Protein AF-A2SNB7-F1 (afdb_monomer_lite)

Structure (mmCIF, N/CA/C/O backbone):
data_AF-A2SNB7-F1
#
_entry.id   AF-A2SNB7-F1
#
loop_
_atom_site.group_PDB
_atom_site.id
_atom_site.type_symbol
_atom_site.label_atom_id
_atom_site.label_alt_id
_atom_site.label_comp_id
_atom_site.label_asym_id
_atom_site.label_entity_id
_atom_site.label_seq_id
_atom_site.pdbx_PDB_ins_code
_atom_site.Cartn_x
_atom_site.Cartn_y
_atom_site.Cartn_z
_atom_site.occupancy
_atom_site.B_iso_or_equiv
_atom_site.auth_seq_id
_atom_site.auth_comp_id
_atom_site.auth_asym_id
_atom_site.auth_atom_id
_atom_site.pdbx_PDB_model_num
ATOM 1 N N . MET A 1 1 ? -20.074 -19.682 -1.872 1.00 33.47 1 MET A N 1
ATOM 2 C CA . MET A 1 1 ? -19.076 -20.058 -2.898 1.00 33.47 1 MET A CA 1
ATOM 3 C C . MET A 1 1 ? -18.150 -18.871 -3.119 1.00 33.47 1 MET A C 1
ATOM 5 O O . MET A 1 1 ? -18.547 -17.913 -3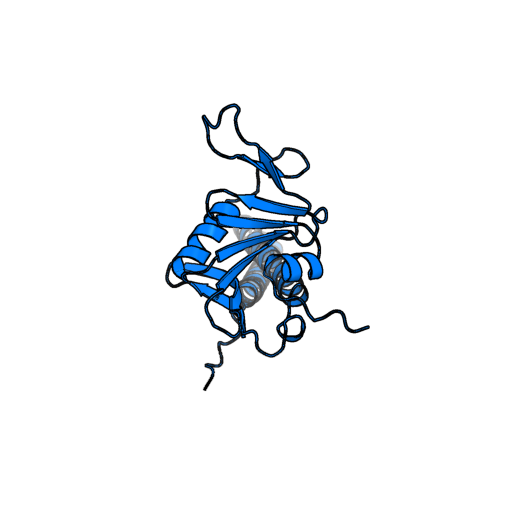.765 1.00 33.47 1 MET A O 1
ATOM 9 N N . GLY A 1 2 ? -16.976 -18.865 -2.482 1.00 37.12 2 GLY A N 1
ATOM 10 C CA . GLY A 1 2 ? -15.999 -17.789 -2.662 1.00 37.12 2 GLY A CA 1
ATOM 11 C C . GLY A 1 2 ? -15.318 -17.947 -4.015 1.00 37.12 2 GLY A C 1
ATOM 12 O O . GLY A 1 2 ? -14.771 -19.011 -4.295 1.00 37.12 2 GLY A O 1
ATOM 13 N N . ALA A 1 3 ? -15.380 -16.926 -4.867 1.00 39.06 3 ALA A N 1
ATOM 14 C CA . ALA A 1 3 ? -14.605 -16.913 -6.096 1.00 39.06 3 ALA A CA 1
ATOM 15 C C . ALA A 1 3 ? -13.125 -17.125 -5.741 1.00 39.06 3 ALA A C 1
ATOM 17 O O . ALA A 1 3 ? -12.573 -16.396 -4.913 1.00 39.06 3 ALA A O 1
ATOM 18 N N . ASN A 1 4 ? -12.490 -18.122 -6.365 1.00 38.88 4 ASN A N 1
ATOM 19 C CA . ASN A 1 4 ? -11.038 -18.266 -6.384 1.00 38.88 4 ASN A CA 1
ATOM 20 C C . ASN A 1 4 ? -10.468 -17.042 -7.108 1.00 38.88 4 ASN A C 1
ATOM 22 O O . ASN A 1 4 ? -10.205 -17.070 -8.310 1.00 38.88 4 ASN A O 1
ATOM 26 N N . HIS A 1 5 ? -10.330 -15.927 -6.392 1.00 44.19 5 HIS A N 1
ATOM 27 C CA . HIS A 1 5 ? -9.593 -14.776 -6.871 1.00 44.19 5 HIS A CA 1
ATOM 28 C C . HIS A 1 5 ? -8.144 -15.226 -6.992 1.00 44.19 5 HIS A C 1
ATOM 30 O O . HIS A 1 5 ? -7.412 -15.254 -6.004 1.00 44.19 5 HIS A O 1
ATOM 36 N N . ALA A 1 6 ? -7.759 -15.647 -8.201 1.00 53.59 6 ALA A N 1
ATOM 37 C CA . ALA A 1 6 ? -6.383 -15.958 -8.536 1.00 53.59 6 ALA A CA 1
ATOM 38 C C . ALA A 1 6 ? -5.508 -14.830 -7.984 1.00 53.59 6 ALA A C 1
ATOM 40 O O . ALA A 1 6 ? -5.701 -13.662 -8.332 1.00 53.59 6 ALA A O 1
ATOM 41 N N . GLU A 1 7 ? -4.618 -15.186 -7.057 1.00 64.44 7 GLU A N 1
ATOM 42 C CA . GLU A 1 7 ? -3.782 -14.249 -6.316 1.00 64.44 7 GLU A CA 1
ATOM 43 C C . GLU A 1 7 ? -3.108 -13.303 -7.318 1.00 64.44 7 GLU A C 1
ATOM 45 O O . GLU A 1 7 ? -2.269 -13.720 -8.123 1.00 64.44 7 GLU A O 1
ATOM 50 N N . PHE A 1 8 ? -3.530 -12.038 -7.338 1.00 67.00 8 PHE A N 1
ATOM 51 C CA . PHE A 1 8 ? -3.066 -11.088 -8.337 1.00 67.00 8 PHE A CA 1
ATOM 52 C C . PHE A 1 8 ? -1.570 -10.820 -8.123 1.00 67.00 8 PHE A C 1
ATOM 54 O O . PHE A 1 8 ? -1.167 -10.192 -7.144 1.00 67.00 8 PHE A O 1
ATOM 61 N N . LYS A 1 9 ? -0.732 -11.312 -9.044 1.00 79.69 9 LYS A N 1
ATOM 62 C CA . LYS A 1 9 ? 0.741 -11.238 -8.986 1.00 79.69 9 LYS A CA 1
ATOM 63 C C . LYS A 1 9 ? 1.289 -10.333 -10.096 1.00 79.69 9 LYS A C 1
ATOM 65 O O . LYS A 1 9 ? 1.957 -10.825 -11.004 1.00 79.69 9 LYS A O 1
ATOM 70 N N . PRO A 1 10 ? 1.071 -9.004 -10.050 1.00 74.44 10 PRO A N 1
ATOM 71 C CA . PRO A 1 10 ? 1.552 -8.095 -11.096 1.00 74.44 10 PRO A CA 1
ATOM 72 C C . PRO A 1 10 ? 3.083 -8.124 -11.245 1.00 74.44 10 PRO A C 1
ATOM 74 O O . PRO A 1 10 ? 3.612 -7.908 -12.332 1.00 74.44 10 PRO A O 1
ATOM 77 N N . TRP A 1 11 ? 3.802 -8.465 -10.171 1.00 86.31 11 TRP A N 1
ATOM 78 C CA . TRP A 1 11 ? 5.252 -8.653 -10.177 1.00 86.31 11 TRP A CA 1
ATOM 79 C C . TRP A 1 11 ? 5.713 -9.862 -11.006 1.00 86.31 11 TRP A C 1
ATOM 81 O O . TRP A 1 11 ? 6.849 -9.861 -11.471 1.00 86.31 11 TRP A O 1
ATOM 91 N N . ALA A 1 12 ? 4.872 -10.882 -11.212 1.00 89.50 12 ALA A N 1
ATOM 92 C CA . ALA A 1 12 ? 5.252 -12.071 -11.977 1.00 89.50 12 ALA A CA 1
ATOM 93 C C . ALA A 1 12 ? 5.478 -11.729 -13.456 1.00 89.50 12 ALA A C 1
ATOM 95 O O . ALA A 1 12 ? 6.458 -12.177 -14.045 1.00 89.50 12 ALA A O 1
ATOM 96 N N . ASN A 1 13 ? 4.630 -10.864 -14.021 1.00 89.62 13 ASN A N 1
ATOM 97 C CA . ASN A 1 13 ? 4.789 -10.376 -15.390 1.00 89.62 13 ASN A CA 1
ATOM 98 C C . ASN A 1 13 ? 6.041 -9.503 -15.535 1.00 89.62 13 ASN A C 1
ATOM 100 O O . ASN A 1 13 ? 6.796 -9.682 -16.486 1.00 89.62 13 ASN A O 1
ATOM 104 N N . ASP A 1 14 ? 6.306 -8.603 -14.582 1.00 92.00 14 ASP A N 1
ATOM 105 C CA . ASP A 1 14 ? 7.537 -7.798 -14.590 1.00 92.00 14 ASP A CA 1
ATOM 106 C C . ASP A 1 14 ? 8.793 -8.679 -14.564 1.00 92.00 14 ASP A C 1
ATOM 108 O O . ASP A 1 14 ? 9.739 -8.415 -15.304 1.00 92.00 14 ASP A O 1
ATOM 112 N N . LEU A 1 15 ? 8.787 -9.741 -13.749 1.00 94.38 15 LEU A N 1
ATOM 113 C CA . LEU A 1 15 ? 9.891 -10.696 -13.681 1.00 94.38 15 LEU A CA 1
ATOM 114 C C . LEU A 1 15 ? 10.033 -11.507 -14.976 1.00 94.38 15 LEU A C 1
ATOM 116 O O . LEU A 1 15 ? 11.129 -11.573 -15.525 1.00 94.38 15 LEU A O 1
ATOM 120 N N . LYS A 1 16 ? 8.937 -12.081 -15.490 1.00 94.94 16 LYS A N 1
ATOM 121 C CA . LYS A 1 16 ? 8.937 -12.896 -16.716 1.00 94.94 16 LYS A CA 1
ATOM 122 C C . LYS A 1 16 ? 9.425 -12.091 -17.918 1.00 94.94 16 LYS A C 1
ATOM 124 O O . LYS A 1 16 ? 10.375 -12.491 -18.584 1.00 94.94 16 LYS A O 1
ATOM 129 N N . TYR A 1 17 ? 8.796 -10.948 -18.187 1.00 95.25 17 TYR A N 1
ATOM 130 C CA . TYR A 1 17 ? 9.162 -10.121 -19.335 1.00 95.25 17 TYR A CA 1
ATOM 131 C C . TYR A 1 17 ? 10.517 -9.446 -19.137 1.00 95.25 17 TYR A C 1
ATOM 133 O O . TYR A 1 17 ? 11.280 -9.355 -20.090 1.00 95.25 17 TYR A O 1
ATOM 141 N N . GLY A 1 18 ? 10.848 -9.019 -17.914 1.00 95.75 18 GLY A N 1
ATOM 142 C CA . GLY A 1 18 ? 12.174 -8.487 -17.606 1.00 95.75 18 GLY A CA 1
ATOM 143 C C . GLY A 1 18 ? 13.286 -9.496 -17.898 1.00 95.75 18 GLY A C 1
ATOM 144 O O . GLY A 1 18 ? 14.290 -9.124 -18.494 1.00 95.75 18 GLY A O 1
ATOM 145 N N . PHE A 1 19 ? 13.082 -10.772 -17.551 1.00 97.62 19 PHE A N 1
ATOM 146 C CA . PHE A 1 19 ? 14.037 -11.846 -17.832 1.00 97.62 19 PHE A CA 1
ATOM 147 C C . PHE A 1 19 ? 14.188 -12.113 -19.333 1.00 97.62 19 PHE A C 1
ATOM 149 O O . PHE A 1 19 ? 15.308 -12.147 -19.828 1.00 97.62 19 PHE A O 1
ATOM 156 N N . ILE A 1 20 ? 13.074 -12.231 -20.066 1.00 97.56 20 ILE A N 1
ATOM 157 C CA . ILE A 1 20 ? 13.097 -12.441 -21.525 1.00 97.56 20 ILE A CA 1
ATOM 158 C C . ILE A 1 20 ? 13.835 -11.293 -22.226 1.00 97.56 20 ILE A C 1
ATOM 160 O O . ILE A 1 20 ? 14.736 -11.538 -23.022 1.00 97.56 20 ILE A O 1
ATOM 164 N N . ILE A 1 21 ? 13.493 -10.043 -21.900 1.00 97.69 21 ILE A N 1
ATOM 165 C CA . ILE A 1 21 ? 14.133 -8.856 -22.482 1.00 97.69 21 ILE A CA 1
ATOM 166 C C . ILE A 1 21 ? 15.630 -8.833 -22.157 1.00 97.69 21 ILE A C 1
ATOM 168 O O . ILE A 1 21 ? 16.437 -8.519 -23.027 1.00 97.69 21 ILE A O 1
ATOM 172 N N . LEU A 1 22 ? 16.009 -9.187 -20.924 1.00 97.38 22 LEU A N 1
ATOM 173 C CA . LEU A 1 22 ? 17.412 -9.247 -20.528 1.00 97.38 22 LEU A CA 1
ATOM 174 C C . LEU A 1 22 ? 18.181 -10.290 -21.351 1.00 97.38 22 LEU A C 1
ATOM 176 O O . LEU A 1 22 ? 19.258 -9.976 -21.846 1.00 97.38 22 LEU A O 1
ATOM 180 N N . LEU A 1 23 ? 17.626 -11.493 -21.538 1.00 97.94 23 LEU A N 1
ATOM 181 C CA . LEU A 1 23 ? 18.251 -12.533 -22.363 1.00 97.94 23 LEU A CA 1
ATOM 182 C C . LEU A 1 23 ? 18.437 -12.077 -23.814 1.00 97.94 23 LEU A C 1
ATOM 184 O O . LEU A 1 23 ? 19.515 -12.261 -24.373 1.00 97.94 23 LEU A O 1
ATOM 188 N N . VAL A 1 24 ? 17.417 -11.443 -24.401 1.00 97.50 24 VAL A N 1
ATOM 189 C CA . VAL A 1 24 ? 17.495 -10.889 -25.763 1.00 97.50 24 VAL A CA 1
ATOM 190 C C . VAL A 1 24 ? 18.574 -9.809 -25.853 1.00 97.50 24 VAL A C 1
ATOM 192 O O . VAL A 1 24 ? 19.384 -9.832 -26.775 1.00 97.50 24 VAL A O 1
ATOM 195 N N . GLY A 1 25 ? 18.626 -8.893 -24.882 1.00 97.00 25 GLY A N 1
ATOM 196 C CA . GLY A 1 25 ? 19.644 -7.844 -24.828 1.00 97.00 25 GLY A CA 1
ATOM 197 C C . GLY A 1 25 ? 21.065 -8.403 -24.714 1.00 97.00 25 GLY A C 1
ATOM 198 O O . GLY A 1 25 ? 21.944 -7.995 -25.469 1.00 97.00 25 GLY A O 1
ATOM 199 N N . VAL A 1 26 ? 21.284 -9.390 -23.838 1.00 97.44 26 VAL A N 1
ATOM 200 C CA . VAL A 1 26 ? 22.591 -10.048 -23.661 1.00 97.44 26 VAL A CA 1
ATOM 201 C C . VAL A 1 26 ? 23.007 -10.816 -24.918 1.00 97.44 26 VAL A C 1
ATOM 203 O O . VAL A 1 26 ? 24.159 -10.713 -25.339 1.00 97.44 26 VAL A O 1
ATOM 206 N N . ALA A 1 27 ? 22.083 -11.539 -25.558 1.00 96.94 27 ALA A N 1
ATOM 207 C CA . ALA A 1 27 ? 22.360 -12.233 -26.815 1.00 96.94 27 ALA A CA 1
ATOM 208 C C . ALA A 1 27 ? 22.731 -11.249 -27.938 1.00 96.94 27 ALA A C 1
ATOM 210 O O . ALA A 1 27 ? 23.702 -11.471 -28.661 1.00 96.94 27 ALA A O 1
ATOM 211 N N . ALA A 1 28 ? 22.012 -10.128 -28.049 1.00 95.81 28 ALA A N 1
ATOM 212 C CA . ALA A 1 28 ? 22.314 -9.080 -29.021 1.00 95.81 28 ALA A CA 1
ATOM 213 C C . ALA A 1 28 ? 23.665 -8.396 -28.744 1.00 95.81 28 ALA A C 1
ATOM 215 O O . ALA A 1 28 ? 24.406 -8.125 -29.687 1.00 95.81 28 ALA A O 1
ATOM 216 N N . LEU A 1 29 ? 24.027 -8.175 -27.473 1.00 96.31 29 LEU A N 1
ATOM 217 C CA . LEU A 1 29 ? 25.349 -7.664 -27.089 1.00 96.31 29 LEU A CA 1
ATOM 218 C C . LEU A 1 29 ? 26.465 -8.621 -27.509 1.00 96.31 29 LEU A C 1
ATOM 220 O O . LEU A 1 29 ? 27.463 -8.188 -28.082 1.00 96.31 29 LEU A O 1
ATOM 224 N N . TRP A 1 30 ? 26.284 -9.920 -27.257 1.00 96.56 30 TRP A N 1
ATOM 225 C CA . TRP A 1 30 ? 27.247 -10.944 -27.656 1.00 96.56 30 TRP A CA 1
ATOM 226 C C . TRP A 1 30 ? 27.434 -10.983 -29.180 1.00 96.56 30 TRP A C 1
ATOM 228 O O . TRP A 1 30 ? 28.569 -10.989 -29.658 1.00 96.56 30 TRP A O 1
ATOM 238 N N . LEU A 1 31 ? 26.339 -10.916 -29.949 1.00 95.50 31 LEU A N 1
ATOM 239 C CA . LEU A 1 31 ? 26.386 -10.842 -31.414 1.00 95.50 31 LEU A CA 1
ATOM 240 C C . LEU A 1 31 ? 27.048 -9.553 -31.919 1.00 95.50 31 LEU A C 1
ATOM 242 O O . LEU A 1 31 ? 27.857 -9.610 -32.845 1.00 95.50 31 LEU A O 1
ATOM 246 N N . ALA A 1 32 ? 26.736 -8.403 -31.317 1.00 94.81 32 ALA A N 1
ATOM 247 C CA . ALA A 1 32 ? 27.339 -7.123 -31.682 1.00 94.81 32 ALA A CA 1
ATOM 248 C C . ALA A 1 32 ? 28.853 -7.122 -31.441 1.00 94.81 32 ALA A C 1
ATOM 250 O O . ALA A 1 32 ? 29.607 -6.670 -32.302 1.00 94.81 32 ALA A O 1
ATOM 251 N N . TRP A 1 33 ? 29.296 -7.683 -30.311 1.00 94.12 33 TRP A N 1
ATOM 252 C CA . TRP A 1 33 ? 30.714 -7.847 -29.996 1.00 94.12 33 TRP A CA 1
ATOM 253 C C . TRP A 1 33 ? 31.411 -8.778 -30.991 1.00 94.12 33 TRP A C 1
ATOM 255 O O . TRP A 1 33 ? 32.460 -8.427 -31.528 1.00 94.12 33 TRP A O 1
ATOM 265 N N . ARG A 1 34 ? 30.793 -9.925 -31.306 1.00 96.38 34 ARG A N 1
ATOM 266 C CA . ARG A 1 34 ? 31.341 -10.914 -32.248 1.00 96.38 34 ARG A CA 1
ATOM 267 C C . ARG A 1 34 ? 31.532 -10.355 -33.663 1.00 96.38 34 ARG A C 1
ATOM 269 O O . ARG A 1 34 ? 32.451 -10.786 -34.347 1.00 96.38 34 ARG A O 1
ATOM 276 N N . ASN A 1 35 ? 30.682 -9.415 -34.080 1.00 93.81 35 ASN A N 1
ATOM 277 C CA . ASN A 1 35 ? 30.670 -8.847 -35.433 1.00 93.81 35 ASN A CA 1
ATOM 278 C C . ASN A 1 35 ? 31.180 -7.395 -35.506 1.00 93.81 35 ASN A C 1
ATOM 280 O O . ASN A 1 35 ? 31.017 -6.753 -36.539 1.00 93.81 35 ASN A O 1
ATOM 284 N N . ALA A 1 36 ? 31.744 -6.850 -34.420 1.00 90.19 36 ALA A N 1
ATOM 285 C CA . ALA A 1 36 ? 32.186 -5.450 -34.326 1.00 90.19 36 ALA A CA 1
ATOM 286 C C . ALA A 1 36 ? 31.118 -4.405 -34.747 1.00 90.19 36 ALA A C 1
ATOM 288 O O . ALA A 1 36 ? 31.434 -3.315 -35.224 1.00 90.19 36 ALA A O 1
ATOM 289 N N . ALA A 1 37 ? 29.832 -4.714 -34.550 1.00 90.12 37 ALA A N 1
ATOM 290 C CA . ALA A 1 37 ? 28.713 -3.886 -34.997 1.00 90.12 37 ALA A CA 1
ATOM 291 C C . ALA A 1 37 ? 28.304 -2.865 -33.919 1.00 90.12 37 ALA A C 1
ATOM 293 O O . ALA A 1 37 ? 27.366 -3.087 -33.148 1.00 90.12 37 ALA A O 1
ATOM 294 N N . LEU A 1 38 ? 28.998 -1.723 -33.868 1.00 85.38 38 LEU A N 1
ATOM 295 C CA . LEU A 1 38 ? 28.791 -0.684 -32.844 1.00 85.38 38 LEU A CA 1
ATOM 296 C C . LEU A 1 38 ? 27.329 -0.208 -32.682 1.00 85.38 38 LEU A C 1
ATOM 298 O O . LEU A 1 38 ? 26.865 -0.161 -31.539 1.00 85.38 38 LEU A O 1
ATOM 302 N N . PRO A 1 39 ? 26.557 0.090 -33.752 1.00 88.62 39 PRO A N 1
ATOM 303 C CA . PRO A 1 39 ? 25.169 0.538 -33.597 1.00 88.62 39 PRO A CA 1
ATOM 304 C C . PRO A 1 39 ? 24.267 -0.520 -32.947 1.00 88.62 39 PRO A C 1
ATOM 306 O O . PRO A 1 39 ? 23.437 -0.199 -32.094 1.00 88.62 39 PRO A O 1
ATOM 309 N N . LEU A 1 40 ? 24.475 -1.795 -33.300 1.00 88.62 40 LEU A N 1
ATOM 310 C CA . LEU A 1 40 ? 23.763 -2.918 -32.690 1.00 88.62 40 LEU A CA 1
ATOM 311 C C . LEU A 1 40 ? 24.127 -3.048 -31.206 1.00 88.62 40 LEU A C 1
ATOM 313 O O . LEU A 1 40 ? 23.253 -3.305 -30.380 1.00 88.62 40 LEU A O 1
ATOM 317 N N . GLY A 1 41 ? 25.395 -2.801 -30.863 1.00 91.19 41 GLY A N 1
ATOM 318 C CA . GLY A 1 41 ? 25.873 -2.777 -29.483 1.00 91.19 41 GLY A CA 1
ATOM 319 C C . GLY A 1 41 ? 25.126 -1.756 -28.623 1.00 91.19 41 GLY A C 1
ATOM 320 O O . GLY A 1 41 ? 24.615 -2.114 -27.563 1.00 91.19 41 GLY A O 1
ATOM 321 N N . VAL A 1 42 ? 24.983 -0.511 -29.093 1.00 93.44 42 VAL A N 1
ATOM 322 C CA . VAL A 1 42 ? 24.270 0.551 -28.352 1.00 93.44 42 VAL A CA 1
ATOM 323 C C . VAL A 1 42 ? 22.800 0.189 -28.121 1.00 93.44 42 VAL A C 1
ATOM 325 O O . VAL A 1 42 ? 22.308 0.285 -26.992 1.00 93.44 42 VAL A O 1
ATOM 328 N N . ALA A 1 43 ? 22.102 -0.285 -29.159 1.00 93.88 43 ALA A N 1
ATOM 329 C CA . ALA A 1 43 ? 20.712 -0.724 -29.030 1.00 93.88 43 ALA A CA 1
ATOM 330 C C . ALA A 1 43 ? 20.575 -1.894 -28.037 1.00 93.88 43 ALA A C 1
ATOM 332 O O . ALA A 1 43 ? 19.681 -1.899 -27.186 1.00 93.88 43 ALA A O 1
ATOM 333 N N . ALA A 1 44 ? 21.498 -2.856 -28.087 1.00 95.06 44 ALA A N 1
ATOM 334 C CA . ALA A 1 44 ? 21.503 -4.010 -27.198 1.00 95.06 44 ALA A CA 1
ATOM 335 C C . ALA A 1 44 ? 21.778 -3.631 -25.728 1.00 95.06 44 ALA A C 1
ATOM 337 O O . ALA A 1 44 ? 21.150 -4.202 -24.828 1.00 95.06 44 ALA A O 1
ATOM 338 N N . VAL A 1 45 ? 22.626 -2.624 -25.463 1.00 97.12 45 VAL A N 1
ATOM 339 C CA . VAL A 1 45 ? 22.806 -2.058 -24.110 1.00 97.12 45 VAL A CA 1
ATOM 340 C C . VAL A 1 45 ? 21.479 -1.511 -23.580 1.00 97.12 45 VAL A C 1
ATOM 342 O O . VAL A 1 45 ? 21.089 -1.839 -22.458 1.00 97.12 45 VAL A O 1
ATOM 345 N N . ALA A 1 46 ? 20.753 -0.724 -24.382 1.00 96.19 46 ALA A N 1
ATOM 346 C CA . ALA A 1 46 ? 19.478 -0.137 -23.965 1.00 96.19 46 ALA A CA 1
ATOM 347 C C . ALA A 1 46 ? 18.420 -1.210 -23.636 1.00 96.19 46 ALA A C 1
ATOM 349 O O . ALA A 1 46 ? 17.748 -1.127 -22.602 1.00 96.19 46 ALA A O 1
ATOM 350 N N . VAL A 1 47 ? 18.311 -2.255 -24.467 1.00 97.19 47 VAL A N 1
ATOM 351 C CA . VAL A 1 47 ? 17.406 -3.397 -24.232 1.00 97.19 47 VAL A CA 1
ATOM 352 C C . VAL A 1 47 ? 17.782 -4.141 -22.946 1.00 97.19 47 VAL A C 1
ATOM 354 O O . VAL A 1 47 ? 16.917 -4.400 -22.105 1.00 97.19 47 VAL A O 1
ATOM 357 N N . THR A 1 48 ? 19.073 -4.422 -22.750 1.00 96.75 48 THR A N 1
ATOM 358 C CA . THR A 1 48 ? 19.599 -5.082 -21.542 1.00 96.75 48 THR A CA 1
ATOM 359 C C . THR A 1 48 ? 19.263 -4.278 -20.285 1.00 96.75 48 THR A C 1
ATOM 361 O O . THR A 1 48 ? 18.704 -4.817 -19.325 1.00 96.75 48 THR A O 1
ATOM 364 N N . TRP A 1 49 ? 19.528 -2.968 -20.311 1.00 97.81 49 TRP A N 1
ATOM 365 C CA . TRP A 1 49 ? 19.211 -2.054 -19.215 1.00 97.81 49 TRP A CA 1
ATOM 366 C C . TRP A 1 49 ? 17.712 -2.048 -18.890 1.00 97.81 49 TRP A C 1
ATOM 368 O O . TRP A 1 49 ? 17.321 -2.134 -17.722 1.00 97.81 49 TRP A O 1
ATOM 378 N N . PHE A 1 50 ? 16.852 -2.005 -19.912 1.00 97.06 50 PHE A N 1
ATOM 379 C CA . PHE A 1 50 ? 15.401 -2.038 -19.729 1.00 97.06 50 PHE A CA 1
ATOM 380 C C . PHE A 1 50 ? 14.919 -3.358 -19.101 1.00 97.06 50 PHE A C 1
ATOM 382 O O . PHE A 1 50 ? 14.100 -3.341 -18.173 1.00 97.06 50 PHE A O 1
ATOM 389 N N . GLY A 1 51 ? 15.468 -4.498 -19.540 1.00 96.50 51 GLY A N 1
ATOM 390 C CA . GLY A 1 51 ? 15.215 -5.810 -18.935 1.00 96.50 51 GLY A CA 1
ATOM 391 C C . GLY A 1 51 ? 15.601 -5.844 -17.453 1.00 96.50 51 GLY A C 1
ATOM 392 O O . GLY A 1 51 ? 14.788 -6.210 -16.596 1.00 96.50 51 GLY A O 1
ATOM 393 N N . GLN A 1 52 ? 16.800 -5.351 -17.124 1.00 97.12 52 GLN A N 1
ATOM 394 C CA . GLN A 1 52 ? 17.281 -5.245 -15.744 1.00 97.12 52 GLN A CA 1
ATOM 395 C C . GLN A 1 52 ? 16.393 -4.328 -14.885 1.00 97.12 52 GLN A C 1
ATOM 397 O O . GLN A 1 52 ? 16.056 -4.675 -13.748 1.00 97.12 52 GLN A O 1
ATOM 402 N N . ALA A 1 53 ? 15.968 -3.177 -15.413 1.00 95.31 53 ALA A N 1
ATOM 403 C CA . ALA A 1 53 ? 15.075 -2.256 -14.714 1.00 95.31 53 ALA A CA 1
ATOM 404 C C . ALA A 1 53 ? 13.719 -2.909 -14.385 1.00 95.31 53 ALA A C 1
ATOM 406 O O . ALA A 1 53 ? 13.233 -2.788 -13.252 1.00 95.31 53 ALA A O 1
ATOM 407 N N . LYS A 1 54 ? 13.134 -3.665 -15.328 1.00 95.25 54 LYS A N 1
ATOM 408 C CA . LYS A 1 54 ? 11.907 -4.444 -15.086 1.00 95.25 54 LYS A CA 1
ATOM 409 C C . LYS A 1 54 ? 12.099 -5.527 -14.026 1.00 95.25 54 LYS A C 1
ATOM 411 O O . LYS A 1 54 ? 11.264 -5.632 -13.126 1.00 95.25 54 LYS A O 1
ATOM 416 N N . LEU A 1 55 ? 13.206 -6.269 -14.071 1.00 95.00 55 LEU A N 1
ATOM 417 C CA . LEU A 1 55 ? 13.529 -7.274 -13.052 1.00 95.00 55 LEU A CA 1
ATOM 418 C C . LEU A 1 55 ? 13.646 -6.654 -11.658 1.00 95.00 55 LEU A C 1
ATOM 420 O O . LEU A 1 55 ? 13.024 -7.147 -10.714 1.00 95.00 55 LEU A O 1
ATOM 424 N N . ARG A 1 56 ? 14.379 -5.539 -11.524 1.00 94.88 56 ARG A N 1
ATOM 425 C CA . ARG A 1 56 ? 14.497 -4.811 -10.248 1.00 94.88 56 ARG A CA 1
ATOM 426 C C . ARG A 1 56 ? 13.123 -4.376 -9.744 1.00 94.88 56 ARG A C 1
ATOM 428 O O . ARG A 1 56 ? 12.797 -4.624 -8.584 1.00 94.88 56 ARG A O 1
ATOM 435 N N . ARG A 1 57 ? 12.286 -3.794 -10.611 1.00 91.19 57 ARG A N 1
ATOM 436 C CA . ARG A 1 57 ? 10.907 -3.402 -10.270 1.00 91.19 57 ARG A CA 1
ATOM 437 C C . ARG A 1 57 ? 10.081 -4.594 -9.776 1.00 91.19 57 ARG A C 1
ATOM 439 O O . ARG A 1 57 ? 9.457 -4.495 -8.719 1.00 91.19 57 ARG A O 1
ATOM 446 N N . GLY A 1 58 ? 10.107 -5.714 -10.500 1.00 90.75 58 GLY A N 1
ATOM 447 C CA . GLY A 1 58 ? 9.407 -6.945 -10.127 1.00 90.75 58 GLY A CA 1
ATOM 448 C C . GLY A 1 58 ? 9.888 -7.506 -8.786 1.00 90.75 58 GLY A C 1
ATOM 449 O O . GLY A 1 58 ? 9.072 -7.849 -7.930 1.00 90.75 58 GLY A O 1
ATOM 450 N N . TYR A 1 59 ? 11.203 -7.514 -8.552 1.00 92.19 59 TYR A N 1
ATOM 451 C CA . TYR A 1 59 ? 11.804 -7.955 -7.293 1.00 92.19 59 TYR A CA 1
ATOM 452 C C . TYR A 1 59 ? 11.353 -7.101 -6.101 1.00 92.19 59 TYR A C 1
ATOM 454 O O . TYR A 1 59 ? 10.882 -7.645 -5.099 1.00 92.19 59 TYR A O 1
ATOM 462 N N . TYR A 1 60 ? 11.436 -5.769 -6.208 1.00 87.12 60 TYR A N 1
ATOM 463 C CA . TYR A 1 60 ? 11.005 -4.876 -5.128 1.00 87.12 60 TYR A CA 1
ATOM 464 C C . TYR A 1 60 ? 9.505 -5.002 -4.840 1.00 87.12 60 TYR A C 1
ATOM 466 O O . TYR A 1 60 ? 9.124 -5.058 -3.672 1.00 87.12 60 TYR A O 1
ATOM 474 N N . ARG A 1 61 ? 8.662 -5.139 -5.874 1.00 85.12 61 ARG A N 1
ATOM 475 C CA . ARG A 1 61 ? 7.219 -5.398 -5.709 1.00 85.12 61 ARG A CA 1
ATOM 476 C C . ARG A 1 61 ? 6.948 -6.729 -5.012 1.00 85.12 61 ARG A C 1
ATOM 478 O O . ARG A 1 61 ? 6.154 -6.774 -4.078 1.00 85.12 61 ARG A O 1
ATOM 485 N N . ARG A 1 62 ? 7.635 -7.804 -5.414 1.00 86.56 62 ARG A N 1
ATOM 486 C CA . ARG A 1 62 ? 7.514 -9.124 -4.772 1.00 86.56 62 ARG A CA 1
ATOM 487 C C . ARG A 1 62 ? 7.925 -9.067 -3.300 1.00 86.56 62 ARG A C 1
ATOM 489 O O . ARG A 1 62 ? 7.246 -9.641 -2.451 1.00 86.56 62 ARG A O 1
ATOM 496 N N . ARG A 1 63 ? 9.030 -8.380 -2.993 1.00 84.31 63 ARG A N 1
ATOM 497 C CA . ARG A 1 63 ? 9.503 -8.189 -1.615 1.00 84.31 63 ARG A CA 1
ATOM 498 C C . ARG A 1 63 ? 8.503 -7.380 -0.788 1.00 84.31 63 ARG A C 1
ATOM 500 O O . ARG A 1 63 ? 8.199 -7.800 0.322 1.00 84.31 63 ARG A O 1
ATOM 507 N N . GLY A 1 64 ? 7.974 -6.283 -1.335 1.00 78.62 64 GLY A N 1
ATOM 508 C CA . GLY A 1 64 ? 6.916 -5.487 -0.704 1.00 78.62 64 GLY A CA 1
ATOM 509 C C . GLY A 1 64 ? 5.692 -6.338 -0.378 1.00 78.62 64 GLY A C 1
ATOM 510 O O . GLY A 1 64 ? 5.299 -6.421 0.782 1.00 78.62 64 GLY A O 1
ATOM 511 N N . LYS A 1 65 ? 5.205 -7.117 -1.355 1.00 77.88 65 LYS A N 1
ATOM 512 C CA . LYS A 1 65 ? 4.021 -7.962 -1.160 1.00 77.88 65 LYS A CA 1
ATOM 513 C C . LYS A 1 65 ? 4.210 -9.040 -0.096 1.00 77.88 65 LYS A C 1
ATOM 515 O O . LYS A 1 65 ? 3.292 -9.328 0.661 1.00 77.88 65 LYS A O 1
ATOM 520 N N . ARG A 1 66 ? 5.409 -9.627 0.001 1.00 79.12 66 ARG A N 1
ATOM 521 C CA . ARG A 1 66 ? 5.735 -10.577 1.080 1.00 79.12 66 ARG A CA 1
ATOM 522 C C . ARG A 1 66 ? 5.655 -9.931 2.461 1.00 79.12 66 ARG A C 1
ATOM 524 O O . ARG A 1 66 ? 5.210 -10.585 3.397 1.00 79.12 66 ARG A O 1
ATOM 531 N N . ILE A 1 67 ? 6.094 -8.679 2.582 1.00 76.19 67 ILE A N 1
ATOM 532 C CA . ILE A 1 67 ? 6.025 -7.933 3.842 1.00 76.19 67 ILE A CA 1
ATOM 533 C C . ILE A 1 67 ? 4.567 -7.598 4.176 1.00 76.19 67 ILE A C 1
ATOM 535 O O . ILE A 1 67 ? 4.167 -7.803 5.316 1.00 76.19 67 ILE A O 1
ATOM 539 N N . GLU A 1 68 ? 3.767 -7.174 3.194 1.00 73.94 68 GLU A N 1
ATOM 540 C CA . GLU A 1 68 ? 2.326 -6.923 3.364 1.00 73.94 68 GLU A CA 1
ATOM 541 C C . GLU A 1 68 ? 1.580 -8.189 3.821 1.00 73.94 68 GLU A C 1
ATOM 543 O O . GLU A 1 68 ? 0.925 -8.184 4.857 1.00 73.94 68 GLU A O 1
ATOM 548 N N . VAL A 1 69 ? 1.750 -9.321 3.125 1.00 70.19 69 VAL A N 1
ATOM 549 C CA . VAL A 1 69 ? 1.093 -10.600 3.482 1.00 70.19 69 VAL A CA 1
ATOM 550 C C . VAL A 1 69 ? 1.542 -11.119 4.856 1.00 70.19 69 VAL A C 1
ATOM 552 O O . VAL A 1 69 ? 0.809 -11.832 5.543 1.00 70.19 69 VAL A O 1
ATOM 555 N N . ALA A 1 70 ? 2.758 -10.782 5.283 1.00 71.19 70 ALA A N 1
ATOM 556 C CA . ALA A 1 70 ? 3.237 -11.125 6.615 1.00 71.19 70 ALA A CA 1
ATOM 557 C C . ALA A 1 70 ? 2.696 -10.197 7.715 1.00 71.19 70 ALA A C 1
ATOM 559 O O . ALA A 1 70 ? 2.702 -10.605 8.874 1.00 71.19 70 ALA A O 1
ATOM 560 N N . ALA A 1 71 ? 2.254 -8.981 7.380 1.00 76.56 71 ALA A N 1
ATOM 561 C CA . ALA A 1 71 ? 1.927 -7.953 8.362 1.00 76.56 71 ALA A CA 1
ATOM 562 C C . ALA A 1 71 ? 0.593 -8.211 9.077 1.00 76.56 71 ALA A C 1
ATOM 564 O O . ALA A 1 71 ? 0.522 -8.062 10.298 1.00 76.56 71 ALA A O 1
ATOM 565 N N . LEU A 1 72 ? -0.439 -8.620 8.337 1.00 78.19 72 LEU A N 1
ATOM 566 C CA . LEU A 1 72 ? -1.749 -8.950 8.891 1.00 78.19 72 LEU A CA 1
ATOM 567 C C . LEU A 1 72 ? -2.334 -10.167 8.176 1.00 78.19 72 LEU A C 1
ATOM 569 O O . LEU A 1 72 ? -2.389 -10.218 6.946 1.00 78.19 72 LEU A O 1
ATOM 573 N N . ARG A 1 73 ? -2.774 -11.154 8.955 1.00 80.94 73 ARG A N 1
ATOM 574 C CA . ARG A 1 73 ? -3.419 -12.376 8.463 1.00 80.94 73 ARG A CA 1
ATOM 575 C C . ARG A 1 73 ? -4.805 -12.518 9.077 1.00 80.94 73 ARG A C 1
ATOM 577 O O . ARG A 1 73 ? -5.038 -12.048 10.183 1.00 80.94 73 ARG A O 1
ATOM 584 N N . ALA A 1 74 ? -5.688 -13.259 8.408 1.00 70.31 74 ALA A N 1
ATOM 585 C CA . ALA A 1 74 ? -7.030 -13.557 8.919 1.00 70.31 74 ALA A CA 1
ATOM 586 C C . ALA A 1 74 ? -7.005 -14.117 10.355 1.00 70.31 74 ALA A C 1
ATOM 588 O O . ALA A 1 74 ? -7.771 -13.674 11.197 1.00 70.31 74 ALA A O 1
ATOM 589 N N . LYS A 1 75 ? -6.051 -15.010 10.659 1.00 76.75 75 LYS A N 1
ATOM 590 C CA . LYS A 1 75 ? -5.867 -15.604 11.997 1.00 76.75 75 LYS A CA 1
ATOM 591 C C . LYS A 1 75 ? -5.537 -14.608 13.116 1.00 76.75 75 LYS A C 1
ATOM 593 O O . LYS A 1 75 ? -5.524 -14.990 14.278 1.00 76.75 75 LYS A O 1
ATOM 598 N N . ASP A 1 76 ? -5.161 -13.383 12.762 1.00 83.06 76 ASP A N 1
ATOM 599 C CA . ASP A 1 76 ? -4.818 -12.347 13.731 1.00 83.06 76 ASP A CA 1
ATOM 600 C C . ASP A 1 76 ? -6.051 -11.566 14.207 1.00 83.06 76 ASP A C 1
ATOM 602 O O . ASP A 1 76 ? -5.955 -10.794 15.160 1.00 83.06 76 ASP A O 1
ATOM 606 N N . LEU A 1 77 ? -7.186 -11.732 13.527 1.00 84.31 77 LEU A N 1
ATOM 607 C CA . LEU A 1 77 ? -8.470 -11.149 13.893 1.00 84.31 77 LEU A CA 1
ATOM 608 C C . LEU A 1 77 ? -9.300 -12.172 14.687 1.00 84.31 77 LEU A C 1
ATOM 610 O O . LEU A 1 77 ? -9.023 -13.373 14.613 1.00 84.31 77 LEU A O 1
ATOM 614 N N . PRO A 1 78 ? -10.290 -11.728 15.479 1.00 87.31 78 PRO A N 1
ATOM 615 C CA . PRO A 1 78 ? -11.283 -12.634 16.048 1.00 87.31 78 PRO A CA 1
ATOM 616 C C . PRO A 1 78 ? -12.001 -13.429 14.940 1.00 87.31 78 PRO A C 1
ATOM 618 O O . PRO A 1 78 ? -12.146 -12.945 13.818 1.00 87.31 78 PRO A O 1
ATOM 621 N N . SER A 1 79 ? -12.410 -14.667 15.228 1.00 86.31 79 SER A N 1
ATOM 622 C CA . SER A 1 79 ? -12.899 -15.617 14.211 1.00 86.31 79 SER A CA 1
ATOM 623 C C . SER A 1 79 ? -14.190 -15.191 13.506 1.00 86.31 79 SER A C 1
ATOM 625 O O . SER A 1 79 ? -14.494 -15.684 12.425 1.00 86.31 79 SER A O 1
ATOM 627 N N . ASP A 1 80 ? -14.950 -14.301 14.129 1.00 89.56 80 ASP A N 1
ATOM 628 C CA . ASP A 1 80 ? -16.197 -13.714 13.646 1.00 89.56 80 ASP A CA 1
ATOM 629 C C . ASP A 1 80 ? -15.983 -12.460 12.774 1.00 89.56 80 ASP A C 1
ATOM 631 O O . ASP A 1 80 ? -16.933 -11.947 12.185 1.00 89.56 80 ASP A O 1
ATOM 635 N N . TRP A 1 81 ? -14.743 -11.978 12.639 1.00 93.06 81 TRP A N 1
ATOM 636 C CA . TRP A 1 81 ? -14.403 -10.866 11.752 1.00 93.06 81 TRP A CA 1
ATOM 637 C C . TRP A 1 81 ? -14.123 -11.349 10.330 1.00 93.06 81 TRP A C 1
ATOM 639 O O . TRP A 1 81 ? -13.395 -12.320 10.103 1.00 93.06 81 TRP A O 1
ATOM 649 N N . HIS A 1 82 ? -14.614 -10.605 9.338 1.00 92.62 82 HIS A N 1
ATOM 650 C CA . HIS A 1 82 ? -14.273 -10.874 7.947 1.00 92.62 82 HIS A CA 1
ATOM 651 C C . HIS A 1 82 ? -12.987 -10.138 7.565 1.00 92.62 82 HIS A C 1
ATOM 653 O O . HIS A 1 82 ? -12.909 -8.913 7.618 1.00 92.62 82 HIS A O 1
ATOM 659 N N . PHE A 1 83 ? -11.985 -10.892 7.111 1.00 92.25 83 PHE A N 1
ATOM 660 C CA . PHE A 1 83 ? -10.753 -10.360 6.530 1.00 92.25 83 PHE A CA 1
ATOM 661 C C . PHE A 1 83 ? -10.650 -10.656 5.031 1.00 92.25 83 PHE A C 1
ATOM 663 O O . PHE A 1 83 ? -10.859 -11.794 4.608 1.00 92.25 83 PHE A O 1
ATOM 670 N N . GLN A 1 84 ? -10.249 -9.662 4.241 1.00 91.06 84 GLN A N 1
ATOM 671 C CA . GLN A 1 84 ? -9.902 -9.819 2.830 1.00 91.06 84 GLN A CA 1
ATOM 672 C C . GLN A 1 84 ? -8.628 -9.027 2.508 1.00 91.06 84 GLN A C 1
ATOM 674 O O . GLN A 1 84 ? -8.602 -7.804 2.608 1.00 91.06 84 GLN A O 1
ATOM 679 N N . ALA A 1 85 ? -7.569 -9.712 2.075 1.00 89.38 85 ALA A N 1
ATOM 680 C CA . ALA A 1 85 ? -6.347 -9.062 1.601 1.00 89.38 85 ALA A CA 1
ATOM 681 C C . ALA A 1 85 ? -6.451 -8.687 0.112 1.00 89.38 85 ALA A C 1
ATOM 683 O O . ALA A 1 85 ? -6.974 -9.466 -0.687 1.00 89.38 85 ALA A O 1
ATOM 684 N N . GLY A 1 86 ? -5.903 -7.530 -0.272 1.00 86.50 86 GLY A N 1
ATOM 685 C CA . GLY A 1 86 ? -5.787 -7.103 -1.671 1.00 86.50 86 GLY A CA 1
ATOM 686 C C . GLY A 1 86 ? -7.133 -6.904 -2.372 1.00 86.50 86 GLY A C 1
ATOM 687 O O . GLY A 1 86 ? -7.314 -7.358 -3.506 1.00 86.50 86 GLY A O 1
ATOM 688 N N . ARG A 1 87 ? -8.099 -6.262 -1.703 1.00 89.12 87 ARG A N 1
ATOM 689 C CA . ARG A 1 87 ? -9.428 -6.018 -2.276 1.00 89.12 87 ARG A CA 1
ATOM 690 C C . ARG A 1 87 ? -9.319 -4.984 -3.397 1.00 89.12 87 ARG A C 1
ATOM 692 O O . ARG A 1 87 ? -8.985 -3.829 -3.150 1.00 89.12 87 ARG A O 1
ATOM 699 N N . ARG A 1 88 ? -9.637 -5.386 -4.630 1.00 88.44 88 ARG A N 1
ATOM 700 C CA . ARG A 1 88 ? -9.707 -4.459 -5.768 1.00 88.44 88 ARG A CA 1
ATOM 701 C C . ARG A 1 88 ? -10.874 -3.492 -5.620 1.00 88.44 88 ARG A C 1
ATOM 703 O O . ARG A 1 88 ? -11.976 -3.883 -5.236 1.00 88.44 88 ARG A O 1
ATOM 710 N N . VAL A 1 89 ? -10.623 -2.250 -5.999 1.00 89.31 89 VAL A N 1
ATOM 711 C CA . VAL A 1 89 ? -11.604 -1.172 -6.062 1.00 89.31 89 VAL A CA 1
ATOM 712 C C . VAL A 1 89 ? -11.984 -0.957 -7.527 1.00 89.31 89 VAL A C 1
ATOM 714 O O . VAL A 1 89 ? -11.114 -0.949 -8.399 1.00 89.31 89 VAL A O 1
ATOM 717 N N . GLN A 1 90 ? -13.275 -0.773 -7.816 1.00 83.00 90 GLN A N 1
ATOM 718 C CA . GLN A 1 90 ? -13.774 -0.598 -9.191 1.00 83.00 90 GLN A CA 1
ATOM 719 C C . GLN A 1 90 ? -13.129 0.592 -9.923 1.00 83.00 90 GLN A C 1
ATOM 721 O O . GLN A 1 90 ? -12.978 0.560 -11.138 1.00 83.00 90 GLN A O 1
ATOM 726 N N . THR A 1 91 ? -12.688 1.611 -9.184 1.00 82.31 91 THR A N 1
ATOM 727 C CA . THR A 1 91 ? -12.070 2.837 -9.709 1.00 82.31 91 THR A CA 1
ATOM 728 C C . THR A 1 91 ? -10.590 2.696 -10.089 1.00 82.31 91 THR A C 1
ATOM 730 O O . THR A 1 91 ? -9.969 3.686 -10.465 1.00 82.31 91 THR A O 1
ATOM 733 N N . GLY A 1 92 ? -10.005 1.493 -10.014 1.00 75.06 92 GLY A N 1
ATOM 734 C CA . GLY A 1 92 ? -8.636 1.244 -10.485 1.00 75.06 92 GLY A CA 1
ATOM 735 C C . GLY A 1 92 ? -7.545 1.267 -9.408 1.00 75.06 92 GLY A C 1
ATOM 736 O O . GLY A 1 92 ? -6.388 1.536 -9.724 1.00 75.06 92 GLY A O 1
ATOM 737 N N . GLY A 1 93 ? -7.886 0.949 -8.156 1.00 84.31 93 GLY A N 1
ATOM 738 C CA . GLY A 1 93 ? -6.936 0.777 -7.048 1.00 84.31 93 GLY A CA 1
ATOM 739 C C . GLY A 1 93 ? -7.106 -0.555 -6.313 1.00 84.31 93 GLY A C 1
ATOM 740 O O . GLY A 1 93 ? -7.999 -1.349 -6.623 1.00 84.31 93 GLY A O 1
ATOM 741 N N . ASP A 1 94 ? -6.261 -0.798 -5.318 1.00 89.81 94 ASP A N 1
ATOM 742 C CA . ASP A 1 94 ? -6.380 -1.906 -4.373 1.00 89.81 94 ASP A CA 1
ATOM 743 C C . ASP A 1 94 ? -6.269 -1.423 -2.923 1.00 89.81 94 ASP A C 1
ATOM 745 O O . ASP A 1 94 ? -5.565 -0.466 -2.614 1.00 89.81 94 ASP A O 1
ATOM 749 N N . ILE A 1 95 ? -7.031 -2.072 -2.043 1.00 92.25 95 ILE A N 1
ATOM 750 C CA . ILE A 1 95 ? -6.938 -1.928 -0.591 1.00 92.25 95 ILE A CA 1
ATOM 751 C C . ILE A 1 95 ? -6.082 -3.085 -0.086 1.00 92.25 95 ILE A C 1
ATOM 753 O O . ILE A 1 95 ? -6.427 -4.249 -0.327 1.00 92.25 95 ILE A O 1
ATOM 757 N N . ASP A 1 96 ? -5.007 -2.781 0.642 1.00 92.12 96 ASP A N 1
ATOM 758 C CA . ASP A 1 96 ? -4.106 -3.812 1.168 1.00 92.12 96 ASP A CA 1
ATOM 759 C C . ASP A 1 96 ? -4.850 -4.795 2.074 1.00 92.12 96 ASP A C 1
ATOM 761 O O . ASP A 1 96 ? -4.777 -6.009 1.852 1.00 92.12 96 ASP A O 1
ATOM 765 N N . PHE A 1 97 ? -5.634 -4.279 3.029 1.00 93.88 97 PHE A N 1
ATOM 766 C CA . PHE A 1 97 ? -6.511 -5.090 3.873 1.00 93.88 97 PHE A CA 1
ATOM 767 C C . PHE A 1 97 ? -7.895 -4.471 4.023 1.00 93.88 97 PHE A C 1
ATOM 769 O O . PHE A 1 97 ? -8.049 -3.321 4.424 1.00 93.88 97 PHE A O 1
ATOM 776 N N . TYR A 1 98 ? -8.915 -5.269 3.754 1.00 94.88 98 TYR A N 1
ATOM 777 C CA . TYR A 1 98 ? -10.297 -4.935 4.025 1.00 94.88 98 TYR A CA 1
ATOM 778 C C . TYR A 1 98 ? -10.804 -5.795 5.180 1.00 94.88 98 TYR A C 1
ATOM 780 O O . TYR A 1 98 ? -10.613 -7.013 5.186 1.00 94.88 98 TYR A O 1
ATOM 788 N N . VAL A 1 99 ? -11.399 -5.147 6.176 1.00 95.06 99 VAL A N 1
ATOM 789 C CA . VAL A 1 99 ? -11.813 -5.786 7.425 1.00 95.06 99 VAL A CA 1
ATOM 790 C C . VAL A 1 99 ? -13.238 -5.369 7.762 1.00 95.06 99 VAL A C 1
ATOM 792 O O . VAL A 1 99 ? -13.532 -4.176 7.762 1.00 95.06 99 VAL A O 1
ATOM 795 N N . GLU A 1 100 ? -14.102 -6.328 8.079 1.00 96.00 100 GLU A N 1
ATOM 796 C CA . GLU A 1 100 ? -15.461 -6.070 8.566 1.00 96.00 100 GLU A CA 1
ATOM 797 C C . GLU A 1 100 ? -15.656 -6.682 9.949 1.00 96.00 100 GLU A C 1
ATOM 799 O O . GLU A 1 100 ? -15.227 -7.811 10.210 1.00 96.00 100 GLU A O 1
ATOM 804 N N . SER A 1 101 ? -16.313 -5.926 10.824 1.00 93.50 101 SER A N 1
ATOM 805 C CA . SER A 1 101 ? -16.792 -6.423 12.106 1.00 93.50 101 SER A CA 1
ATOM 806 C C . SER A 1 101 ? -17.909 -7.464 11.921 1.00 93.50 101 SER A C 1
ATOM 808 O O . SER A 1 101 ? -18.552 -7.498 10.867 1.00 93.50 101 SER A O 1
ATOM 810 N N . PRO A 1 102 ? -18.180 -8.291 12.946 1.00 90.62 102 PRO A N 1
ATOM 811 C CA . PRO A 1 102 ? -19.186 -9.357 12.884 1.00 90.62 102 PRO A CA 1
ATOM 812 C C . PRO A 1 102 ? -20.600 -8.840 12.584 1.00 90.62 102 PRO A C 1
ATOM 814 O O . PRO A 1 102 ? -21.344 -9.437 11.810 1.00 90.62 102 PRO A O 1
ATOM 817 N N . ASP A 1 103 ? -20.942 -7.685 13.159 1.00 90.19 103 ASP A N 1
ATOM 818 C CA . ASP A 1 103 ? -22.204 -6.960 12.954 1.00 90.19 103 ASP A CA 1
ATOM 819 C C . ASP A 1 103 ? -22.282 -6.233 11.594 1.00 90.19 103 ASP A C 1
ATOM 821 O O . ASP A 1 103 ? -23.330 -5.708 11.227 1.00 90.19 103 ASP A O 1
ATOM 825 N N . LYS A 1 104 ? -21.183 -6.212 10.823 1.00 87.06 104 LYS A N 1
ATOM 826 C CA . LYS A 1 104 ? -21.009 -5.482 9.554 1.00 87.06 104 LYS A CA 1
ATOM 827 C C . LYS A 1 104 ? -21.191 -3.963 9.648 1.00 87.06 104 LYS A C 1
ATOM 829 O O . LYS A 1 104 ? -21.161 -3.294 8.609 1.00 87.06 104 LYS A O 1
ATOM 834 N N . GLU A 1 105 ? -21.325 -3.406 10.851 1.00 91.31 105 GLU A N 1
ATOM 835 C CA . GLU A 1 105 ? -21.466 -1.963 11.064 1.00 91.31 105 GLU A CA 1
ATOM 836 C C . GLU A 1 105 ? -20.136 -1.238 10.849 1.00 91.31 105 GLU A C 1
ATOM 838 O O . GLU A 1 105 ? -20.093 -0.125 10.319 1.00 91.31 105 GLU A O 1
ATOM 843 N N . LYS A 1 106 ? -19.022 -1.878 11.222 1.00 94.81 106 LYS A N 1
ATOM 844 C CA . LYS A 1 106 ? -17.679 -1.312 11.096 1.00 94.81 106 LYS A CA 1
ATOM 845 C C . LYS A 1 106 ? -16.924 -2.006 9.979 1.00 94.81 106 LYS A C 1
ATOM 847 O O . LYS A 1 106 ? -16.522 -3.162 10.072 1.00 94.81 106 LYS A O 1
ATOM 852 N N . LYS A 1 107 ? -16.671 -1.243 8.926 1.00 97.31 107 LYS A N 1
ATOM 853 C CA . LYS A 1 107 ? -15.831 -1.641 7.797 1.00 97.31 107 LYS A CA 1
ATOM 854 C C . LYS A 1 107 ? -14.575 -0.794 7.821 1.00 97.31 107 LYS A C 1
ATOM 856 O O . LYS A 1 107 ? -14.659 0.419 8.014 1.00 97.31 107 LYS A O 1
ATOM 861 N N . PHE A 1 108 ? -13.423 -1.405 7.594 1.00 97.62 108 PHE A N 1
ATOM 862 C CA . PHE A 1 108 ? -12.134 -0.728 7.544 1.00 97.62 108 PHE A CA 1
ATOM 863 C C . PHE A 1 108 ? -11.440 -1.048 6.226 1.00 97.62 108 PHE A C 1
ATOM 865 O O . PHE A 1 108 ? -11.268 -2.213 5.868 1.00 97.62 108 PHE A O 1
ATOM 872 N N . ALA A 1 109 ? -11.020 -0.003 5.520 1.00 97.31 109 ALA A N 1
ATOM 873 C CA . ALA A 1 109 ? -10.126 -0.111 4.379 1.00 97.31 109 ALA A CA 1
ATOM 874 C C . ALA A 1 109 ? -8.744 0.362 4.826 1.00 97.31 109 ALA A C 1
ATOM 876 O O . ALA A 1 109 ? -8.538 1.543 5.116 1.00 97.31 109 ALA A O 1
ATOM 877 N N . ILE A 1 110 ? -7.827 -0.590 4.938 1.00 96.75 110 ILE A N 1
ATOM 878 C CA . ILE A 1 110 ? -6.518 -0.408 5.542 1.00 96.75 110 ILE A CA 1
ATOM 879 C C . ILE A 1 110 ? -5.477 -0.395 4.427 1.00 96.75 110 ILE A C 1
ATOM 881 O O . ILE A 1 110 ? -5.270 -1.401 3.753 1.00 96.75 110 ILE A O 1
ATOM 885 N N . GLU A 1 111 ? -4.815 0.744 4.267 1.00 95.50 111 GLU A N 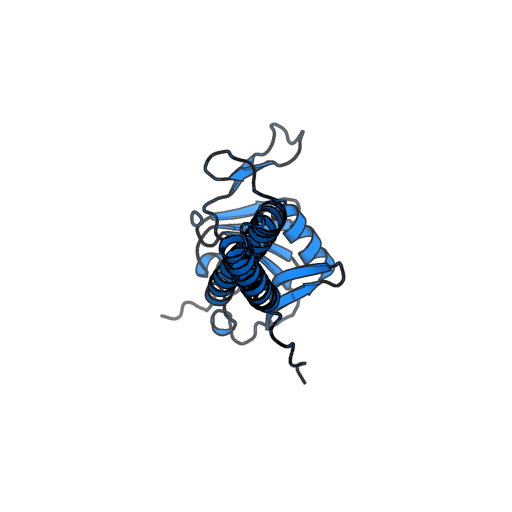1
ATOM 886 C CA . GLU A 1 111 ? -3.615 0.893 3.449 1.00 95.50 111 GLU A CA 1
ATOM 887 C C . GLU A 1 111 ? -2.390 0.669 4.344 1.00 95.50 111 GLU A C 1
ATOM 889 O O . GLU A 1 111 ? -2.240 1.309 5.391 1.00 95.50 111 GLU A O 1
ATOM 894 N N . HIS A 1 112 ? -1.494 -0.229 3.946 1.00 94.06 112 HIS A N 1
ATOM 895 C CA . HIS A 1 112 ? -0.300 -0.583 4.702 1.00 94.06 112 HIS A CA 1
ATOM 896 C C . HIS A 1 112 ? 0.944 0.046 4.085 1.00 94.06 112 HIS A C 1
ATOM 898 O O . HIS A 1 112 ? 1.219 -0.041 2.887 1.00 94.06 112 HIS A O 1
ATOM 904 N N . LYS A 1 113 ? 1.744 0.691 4.933 1.00 91.00 113 LYS A N 1
ATOM 905 C CA . LYS A 1 113 ? 3.052 1.224 4.568 1.00 91.00 113 LYS A CA 1
ATOM 906 C C . LYS A 1 113 ? 4.092 0.855 5.617 1.00 91.00 113 LYS A C 1
ATOM 908 O O . LYS A 1 113 ? 3.814 0.711 6.806 1.00 91.00 113 LYS A O 1
ATOM 913 N N . THR A 1 114 ? 5.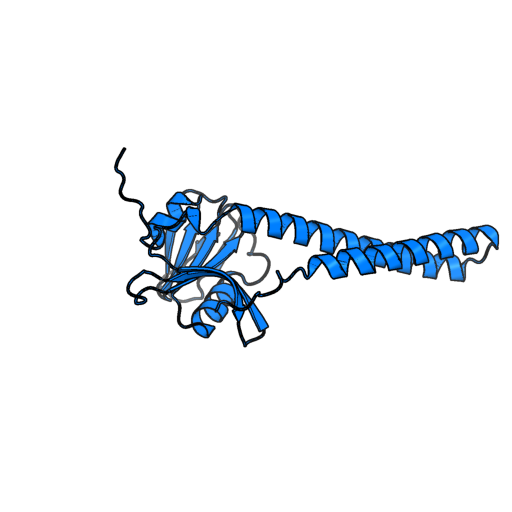334 0.717 5.162 1.00 86.19 114 THR A N 1
ATOM 914 C CA . THR A 1 114 ? 6.460 0.265 5.992 1.00 86.19 114 THR A CA 1
ATOM 915 C C . THR A 1 114 ? 7.442 1.379 6.352 1.00 86.19 114 THR A C 1
ATOM 917 O O . THR A 1 114 ? 8.563 1.070 6.750 1.00 86.19 114 THR A O 1
ATOM 920 N N . PHE A 1 115 ? 7.094 2.654 6.164 1.00 83.56 115 PHE A N 1
ATOM 921 C CA . PHE A 1 115 ? 7.933 3.752 6.657 1.00 83.56 115 PHE A CA 1
ATOM 922 C C . PHE A 1 115 ? 7.712 3.979 8.158 1.00 83.56 115 PHE A C 1
ATOM 924 O O . PHE A 1 115 ? 6.735 3.487 8.723 1.00 83.56 115 PHE A O 1
ATOM 931 N N . GLU A 1 116 ? 8.667 4.663 8.792 1.00 79.06 116 GLU A N 1
ATOM 932 C CA . GLU A 1 116 ? 8.735 4.831 10.246 1.00 79.06 116 GLU A CA 1
ATOM 933 C C . GLU A 1 116 ? 7.557 5.659 10.750 1.00 79.06 116 GLU A C 1
ATOM 935 O O . GLU A 1 116 ? 6.605 5.098 11.262 1.00 79.06 116 GLU A O 1
ATOM 940 N N . SER A 1 117 ? 7.523 6.972 10.562 1.00 82.31 117 SER A N 1
ATOM 941 C CA . SER A 1 117 ? 6.417 7.775 11.092 1.00 82.31 117 SER A CA 1
ATOM 942 C C . SER A 1 117 ? 5.923 8.824 10.114 1.00 82.31 117 SER A C 1
ATOM 944 O O . SER A 1 117 ? 6.629 9.229 9.187 1.00 82.31 117 SER A O 1
ATOM 946 N N . ILE A 1 118 ? 4.678 9.242 10.348 1.00 86.44 118 ILE A N 1
ATOM 947 C CA . ILE A 1 118 ? 4.103 10.460 9.787 1.00 86.44 118 ILE A CA 1
ATOM 948 C C . ILE A 1 118 ? 3.974 11.483 10.903 1.00 86.44 118 ILE A C 1
ATOM 950 O O . ILE A 1 118 ? 3.424 11.189 11.972 1.00 86.44 118 ILE A O 1
ATOM 954 N N . VAL A 1 119 ? 4.439 12.691 10.614 1.00 86.06 119 VAL A N 1
ATOM 955 C CA . VAL A 1 119 ? 4.140 13.893 11.379 1.00 86.06 119 VAL A CA 1
ATOM 956 C C . VAL A 1 119 ? 2.974 14.586 10.687 1.00 86.06 119 VAL A C 1
ATOM 958 O O . VAL A 1 119 ? 3.023 14.872 9.492 1.00 86.06 119 VAL A O 1
ATOM 961 N N . VAL A 1 120 ? 1.909 14.819 11.449 1.00 85.31 120 VAL A N 1
ATOM 962 C CA . VAL A 1 120 ? 0.754 15.601 11.007 1.00 85.31 120 VAL A CA 1
ATOM 963 C C . VAL A 1 120 ? 0.981 17.025 11.490 1.00 85.31 120 VAL A C 1
ATOM 965 O O . VAL A 1 120 ? 0.981 17.266 12.698 1.00 85.31 120 VAL A O 1
ATOM 968 N N . ARG A 1 121 ? 1.220 17.956 10.565 1.00 82.62 121 ARG A N 1
ATOM 969 C CA . ARG A 1 121 ? 1.332 19.381 10.886 1.00 82.62 121 ARG A CA 1
ATOM 970 C C . ARG A 1 121 ? 0.016 20.062 10.550 1.00 82.62 121 ARG A C 1
ATOM 972 O O . ARG A 1 121 ? -0.371 20.142 9.384 1.00 82.62 121 ARG A O 1
ATOM 979 N N . HIS A 1 122 ? -0.656 20.548 11.585 1.00 74.38 122 HIS A N 1
ATOM 980 C CA . HIS A 1 122 ? -1.762 21.480 11.430 1.00 74.38 122 HIS A CA 1
ATOM 981 C C . HIS A 1 122 ? -1.179 22.881 11.252 1.00 74.38 122 HIS A C 1
ATOM 983 O O . HIS A 1 122 ? -0.287 23.281 12.003 1.00 74.38 122 HIS A O 1
ATOM 989 N N . THR A 1 123 ? -1.645 23.618 10.249 1.00 67.75 123 THR A N 1
ATOM 990 C CA . THR A 1 123 ? -1.352 25.047 10.152 1.00 67.75 123 THR A CA 1
ATOM 991 C C . THR A 1 123 ? -2.048 25.792 11.286 1.00 67.75 123 THR A C 1
ATOM 993 O O . THR A 1 123 ? -3.115 25.399 11.768 1.00 67.75 123 THR A O 1
ATOM 996 N N . TRP A 1 124 ? -1.388 26.845 11.762 1.00 50.38 124 TRP A N 1
ATOM 997 C CA . TRP A 1 124 ? -1.846 27.649 12.886 1.00 50.38 124 TRP A CA 1
ATOM 998 C C . TRP A 1 124 ? -3.255 28.205 12.604 1.00 50.38 124 TRP A C 1
ATOM 1000 O O . TRP A 1 124 ? -3.530 28.661 11.497 1.00 50.38 124 TRP A O 1
ATOM 1010 N N . LEU A 1 125 ? -4.154 28.104 13.591 1.00 59.41 125 LEU A N 1
ATOM 1011 C CA . LEU A 1 125 ? -5.563 28.538 13.533 1.00 59.41 125 LEU A CA 1
ATOM 1012 C C . LEU A 1 125 ? -6.475 27.804 12.525 1.00 59.41 125 LEU A C 1
ATOM 1014 O O . LEU A 1 125 ? -7.554 28.296 12.211 1.00 59.41 125 LEU A O 1
ATOM 1018 N N . GLY A 1 126 ? -6.089 26.628 12.014 1.00 57.59 126 GLY A N 1
ATOM 1019 C CA . GLY A 1 126 ? -6.931 25.867 11.073 1.00 57.59 126 GLY A CA 1
ATOM 1020 C C . GLY A 1 126 ? -7.030 26.492 9.674 1.00 57.59 126 GLY A C 1
ATOM 1021 O O . GLY A 1 126 ? -7.740 25.978 8.812 1.00 57.59 126 GLY A O 1
ATOM 1022 N N . LEU A 1 127 ? -6.281 27.568 9.430 1.00 55.81 127 LEU A N 1
ATOM 1023 C CA . LEU A 1 127 ? -6.151 28.223 8.136 1.00 55.81 127 LEU A CA 1
ATOM 1024 C C . LEU A 1 127 ? -5.037 27.521 7.352 1.00 55.81 127 LEU A C 1
ATOM 1026 O O . LEU A 1 127 ? -3.867 27.897 7.401 1.00 55.81 127 LEU A O 1
ATOM 1030 N N . GLY A 1 128 ? -5.373 26.412 6.693 1.00 62.34 128 GLY A N 1
ATOM 1031 C CA . GLY A 1 128 ? -4.498 25.751 5.722 1.00 62.34 128 GLY A CA 1
ATOM 1032 C C . GLY A 1 128 ? -4.638 24.232 5.667 1.00 62.34 128 GLY A C 1
ATOM 1033 O O . GLY A 1 128 ? -5.337 23.604 6.462 1.00 62.34 128 GLY A O 1
ATOM 1034 N N . GLU A 1 129 ? -3.970 23.636 4.682 1.00 70.44 129 GLU A N 1
ATOM 1035 C CA . GLU A 1 129 ? -4.013 22.195 4.457 1.00 70.44 129 GLU A CA 1
ATOM 1036 C C . GLU A 1 129 ? -3.187 21.436 5.501 1.00 70.44 129 GLU A C 1
ATOM 1038 O O . GLU A 1 129 ? -2.059 21.808 5.836 1.00 70.44 129 GLU A O 1
ATOM 1043 N N . THR A 1 130 ? -3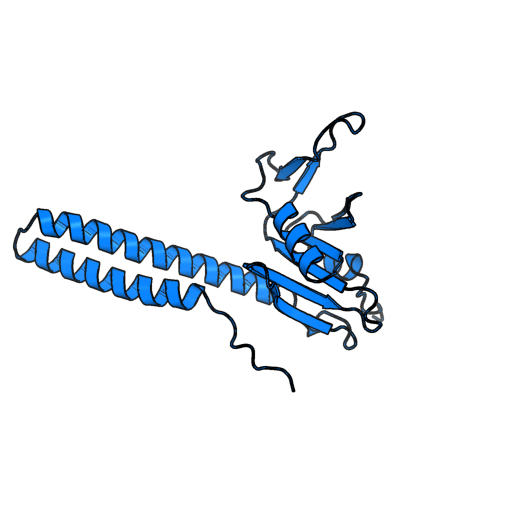.739 20.324 5.993 1.00 80.69 130 THR A N 1
ATOM 1044 C CA . THR A 1 130 ? -2.997 19.403 6.861 1.00 80.69 130 THR A CA 1
ATOM 1045 C C . THR A 1 130 ? -1.841 18.798 6.072 1.00 80.69 130 THR A C 1
ATOM 1047 O O . THR A 1 130 ? -2.060 18.080 5.096 1.00 80.69 130 THR A O 1
ATOM 1050 N N . LYS A 1 131 ? -0.607 19.061 6.513 1.00 84.19 131 LYS A N 1
ATOM 1051 C CA . LYS A 1 131 ? 0.594 18.522 5.870 1.00 84.19 131 LYS A CA 1
ATOM 1052 C C . LYS A 1 131 ? 1.018 17.220 6.529 1.00 84.19 131 LYS A C 1
ATOM 1054 O O . LYS A 1 131 ? 1.028 17.095 7.756 1.00 84.19 131 LYS A O 1
ATOM 1059 N N . PHE A 1 132 ? 1.405 16.269 5.687 1.00 87.44 132 PHE A N 1
ATOM 1060 C CA . PHE A 1 132 ? 1.920 14.975 6.101 1.00 87.44 132 PHE A CA 1
ATOM 1061 C C . PHE A 1 132 ? 3.381 14.849 5.683 1.00 87.44 132 PHE A C 1
ATOM 1063 O O . PHE A 1 132 ? 3.706 14.820 4.495 1.00 87.44 132 PHE A O 1
ATOM 1070 N N . GLU A 1 133 ? 4.254 14.755 6.675 1.00 88.12 133 GLU A N 1
ATOM 1071 C CA . GLU A 1 133 ? 5.699 14.638 6.486 1.00 88.12 133 GLU A CA 1
ATOM 1072 C C . GLU A 1 133 ? 6.192 13.325 7.088 1.00 88.12 133 GLU A C 1
ATOM 1074 O O . GLU A 1 133 ? 5.605 12.796 8.034 1.00 88.12 133 GLU A O 1
ATOM 1079 N N . MET A 1 134 ? 7.287 12.795 6.552 1.00 86.19 134 MET A N 1
ATOM 1080 C CA . MET A 1 134 ? 8.035 11.730 7.215 1.00 86.19 134 MET A CA 1
ATOM 1081 C C . MET A 1 134 ? 8.701 12.258 8.495 1.00 86.19 134 MET A C 1
ATOM 1083 O O . MET A 1 134 ? 8.893 13.462 8.659 1.00 86.19 134 MET A O 1
ATOM 1087 N N . ALA A 1 135 ? 9.136 11.348 9.372 1.00 82.38 135 ALA A N 1
ATOM 1088 C CA . ALA A 1 135 ? 9.892 11.666 10.593 1.00 82.38 135 ALA A CA 1
ATOM 1089 C C . ALA A 1 135 ? 11.057 12.652 10.376 1.00 82.38 135 ALA A C 1
ATOM 1091 O O . ALA A 1 135 ? 11.349 13.485 11.225 1.00 82.38 135 ALA A O 1
ATOM 1092 N N . ASN A 1 136 ? 11.721 12.545 9.223 1.00 83.38 136 ASN A N 1
ATOM 1093 C CA . ASN A 1 136 ? 12.876 13.351 8.833 1.00 83.38 136 ASN A CA 1
ATOM 1094 C C . ASN A 1 136 ? 12.505 14.674 8.131 1.00 83.38 136 ASN A C 1
ATOM 1096 O O . ASN A 1 136 ? 13.363 15.275 7.488 1.00 83.38 136 ASN A O 1
ATOM 1100 N N . GLY A 1 137 ? 11.234 15.087 8.177 1.00 84.25 137 GLY A N 1
ATOM 1101 C CA . GLY A 1 137 ? 10.732 16.328 7.576 1.00 84.25 137 GLY A CA 1
ATOM 1102 C C . GLY A 1 137 ? 10.568 16.291 6.054 1.00 84.25 137 GLY A C 1
ATOM 1103 O O . GLY A 1 137 ? 10.108 17.264 5.464 1.00 84.25 137 GLY A O 1
ATOM 1104 N N . LYS A 1 138 ? 10.921 15.187 5.384 1.00 86.12 138 LYS A N 1
ATOM 1105 C CA . LYS A 1 138 ? 10.712 15.070 3.936 1.00 86.12 138 LYS A CA 1
ATOM 1106 C C . LYS A 1 138 ? 9.231 14.823 3.620 1.00 86.12 138 LYS A C 1
ATOM 1108 O O . LYS A 1 138 ? 8.550 14.145 4.397 1.00 86.12 138 LYS A O 1
ATOM 1113 N N . PRO A 1 139 ? 8.742 15.276 2.452 1.00 84.69 139 PRO A N 1
ATOM 1114 C CA . PRO A 1 139 ? 7.403 14.939 1.986 1.00 84.69 139 PRO A CA 1
ATOM 1115 C C . PRO A 1 139 ? 7.198 13.427 1.905 1.00 84.69 139 PRO A C 1
ATOM 1117 O O . PRO A 1 139 ? 8.134 12.671 1.608 1.00 84.69 139 PRO A O 1
ATOM 1120 N N . LEU A 1 140 ? 5.962 12.978 2.119 1.00 86.06 140 LEU A N 1
ATOM 1121 C CA . LEU A 1 140 ? 5.612 11.599 1.806 1.00 86.06 140 LEU A CA 1
ATOM 1122 C C . LEU A 1 140 ? 5.798 11.340 0.313 1.00 86.06 140 LEU A C 1
ATOM 1124 O O . LEU A 1 140 ? 5.434 12.146 -0.540 1.00 86.06 140 LEU A O 1
ATOM 1128 N N . ARG A 1 141 ? 6.394 10.192 -0.013 1.00 83.50 141 ARG A N 1
ATOM 1129 C CA . ARG A 1 141 ? 6.534 9.776 -1.405 1.00 83.50 141 ARG A CA 1
ATOM 1130 C C . ARG A 1 141 ? 5.178 9.290 -1.918 1.00 83.50 141 ARG A C 1
ATOM 1132 O O . ARG A 1 141 ? 4.673 8.276 -1.439 1.00 83.50 141 ARG A O 1
ATOM 1139 N N . GLY A 1 142 ? 4.650 9.972 -2.932 1.00 86.31 142 GLY A N 1
ATOM 1140 C CA . GLY A 1 142 ? 3.300 9.731 -3.444 1.00 86.31 142 GLY A CA 1
ATOM 1141 C C . GLY A 1 142 ? 2.224 10.328 -2.533 1.00 86.31 142 GLY A C 1
ATOM 1142 O O . GLY A 1 142 ? 2.524 11.120 -1.649 1.00 86.31 142 GLY A O 1
ATOM 1143 N N . ASP A 1 143 ? 0.972 9.925 -2.742 1.00 90.25 143 ASP A N 1
ATOM 1144 C CA . ASP A 1 143 ? -0.187 10.396 -1.972 1.00 90.25 143 ASP A CA 1
ATOM 1145 C C . ASP A 1 143 ? -0.855 9.225 -1.218 1.00 90.25 143 ASP A C 1
ATOM 1147 O O . ASP A 1 143 ? -1.941 8.777 -1.595 1.00 90.25 143 ASP A O 1
ATOM 1151 N N . PRO A 1 144 ? -0.208 8.657 -0.177 1.00 92.06 144 PRO A N 1
ATOM 1152 C CA . PRO A 1 144 ? -0.772 7.519 0.549 1.00 92.06 144 PRO A CA 1
ATOM 1153 C C . PRO A 1 144 ? -2.051 7.899 1.306 1.00 92.06 144 PRO A C 1
ATOM 1155 O O . PRO A 1 144 ? -2.950 7.073 1.442 1.00 92.06 144 PRO A O 1
ATOM 1158 N N . VAL A 1 145 ? -2.160 9.145 1.777 1.00 93.50 145 VAL A N 1
ATOM 1159 C CA . VAL A 1 145 ? -3.340 9.634 2.499 1.00 93.50 145 VAL A CA 1
ATOM 1160 C C . VAL A 1 145 ? -4.538 9.740 1.562 1.00 93.50 145 VAL A C 1
ATOM 1162 O O . VAL A 1 145 ? -5.575 9.132 1.834 1.00 93.50 145 VAL A O 1
ATOM 1165 N N . GLY A 1 146 ? -4.400 10.451 0.441 1.00 93.44 146 GLY A N 1
ATOM 1166 C CA . GLY A 1 146 ? -5.479 10.571 -0.528 1.00 93.44 146 GLY A CA 1
ATOM 1167 C C . GLY A 1 146 ? -5.823 9.229 -1.168 1.00 93.44 146 GLY A C 1
ATOM 1168 O O . GLY A 1 146 ? -7.004 8.949 -1.356 1.00 93.44 146 GLY A O 1
ATOM 1169 N N . GLN A 1 147 ? -4.844 8.349 -1.415 1.00 93.88 147 GLN A N 1
ATOM 1170 C CA . GLN A 1 147 ? -5.115 6.974 -1.854 1.00 93.88 147 GLN A CA 1
ATOM 1171 C C . GLN A 1 147 ? -5.982 6.215 -0.839 1.00 93.88 147 GLN A C 1
ATOM 1173 O O . GLN A 1 147 ? -7.013 5.665 -1.223 1.00 93.88 147 GLN A O 1
ATOM 1178 N N . THR A 1 148 ? -5.613 6.237 0.447 1.00 95.81 148 THR A N 1
ATOM 1179 C CA . THR A 1 148 ? -6.375 5.566 1.517 1.00 95.81 148 THR A CA 1
ATOM 1180 C C . THR A 1 148 ? -7.813 6.086 1.569 1.00 95.81 148 THR A C 1
ATOM 1182 O O . THR A 1 148 ? -8.759 5.301 1.580 1.00 95.81 148 THR A O 1
ATOM 1185 N N . LEU A 1 149 ? -7.990 7.412 1.546 1.00 96.25 149 LEU A N 1
ATOM 1186 C CA . LEU A 1 149 ? -9.305 8.059 1.567 1.00 96.25 149 LEU A CA 1
ATOM 1187 C C . LEU A 1 149 ? -10.159 7.678 0.349 1.00 96.25 149 LEU A C 1
ATOM 1189 O O . LEU A 1 149 ? -11.327 7.321 0.507 1.00 96.25 149 LEU A O 1
ATOM 1193 N N . ARG A 1 150 ? -9.587 7.736 -0.863 1.00 95.56 150 ARG A N 1
ATOM 1194 C CA . ARG A 1 150 ? -10.289 7.386 -2.110 1.00 95.56 150 ARG A CA 1
ATOM 1195 C C . ARG A 1 150 ? -10.717 5.920 -2.117 1.00 95.56 150 ARG A C 1
ATOM 1197 O O . ARG A 1 150 ? -11.874 5.631 -2.419 1.00 95.56 150 ARG A O 1
ATOM 1204 N N . ASN A 1 151 ? -9.813 5.016 -1.743 1.00 95.50 151 ASN A N 1
ATOM 1205 C CA . ASN A 1 151 ? -10.083 3.581 -1.715 1.00 95.50 151 ASN A CA 1
ATOM 1206 C C . ASN A 1 151 ? -11.152 3.226 -0.674 1.00 95.50 151 ASN A C 1
ATOM 1208 O O . ASN A 1 151 ? -12.080 2.485 -0.984 1.00 95.50 151 ASN A O 1
ATOM 1212 N N . ALA A 1 152 ? -11.062 3.796 0.531 1.00 96.62 152 ALA A N 1
ATOM 1213 C CA . ALA A 1 152 ? -12.038 3.577 1.593 1.00 96.62 152 ALA A CA 1
ATOM 1214 C C . ALA A 1 152 ? -13.434 4.087 1.216 1.00 96.62 152 ALA A C 1
ATOM 1216 O O . ALA A 1 152 ? -14.420 3.366 1.381 1.00 96.62 152 ALA A O 1
ATOM 1217 N N . ARG A 1 153 ? -13.515 5.291 0.630 1.00 96.06 153 ARG A N 1
ATOM 1218 C CA . ARG A 1 153 ? -14.773 5.864 0.132 1.00 96.06 153 ARG A CA 1
ATOM 1219 C C . ARG A 1 153 ? -15.425 4.962 -0.912 1.00 96.06 153 ARG A C 1
ATOM 1221 O O . ARG A 1 153 ? -16.623 4.721 -0.836 1.00 96.06 153 ARG A O 1
ATOM 1228 N N . ALA A 1 154 ? -14.639 4.436 -1.848 1.00 95.50 154 ALA A N 1
ATOM 1229 C CA . ALA A 1 154 ? -15.145 3.588 -2.923 1.00 95.50 154 ALA A CA 1
ATOM 1230 C C . ALA A 1 154 ? -15.727 2.243 -2.444 1.00 95.50 154 ALA A C 1
ATOM 1232 O O . ALA A 1 154 ? -16.439 1.591 -3.201 1.00 95.50 154 ALA A O 1
ATOM 1233 N N . VAL A 1 155 ? -15.450 1.829 -1.202 1.00 95.06 155 VAL A N 1
ATOM 1234 C CA . VAL A 1 155 ? -16.027 0.616 -0.593 1.00 95.06 155 VAL A CA 1
ATOM 1235 C C . VAL A 1 155 ? -16.912 0.906 0.625 1.00 95.06 155 VAL A C 1
ATOM 1237 O O . VAL A 1 155 ? -17.335 -0.032 1.297 1.00 95.06 155 VAL A O 1
ATOM 1240 N N . GLY A 1 156 ? -17.189 2.181 0.927 1.00 95.62 156 GLY A N 1
ATOM 1241 C CA . GLY A 1 156 ? -17.999 2.580 2.082 1.00 95.62 156 GLY A CA 1
ATOM 1242 C C . GLY A 1 156 ? -17.400 2.157 3.429 1.00 95.62 156 GLY A C 1
ATOM 1243 O O . GLY A 1 156 ? -18.128 1.689 4.301 1.00 95.62 156 GLY A O 1
ATOM 1244 N N . ALA A 1 157 ? -16.079 2.266 3.586 1.00 97.38 157 ALA 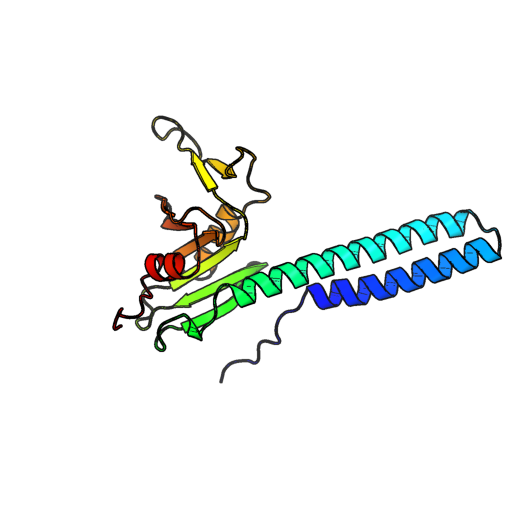A N 1
ATOM 1245 C CA . ALA A 1 157 ? -15.364 1.862 4.796 1.00 97.38 157 ALA A CA 1
ATOM 1246 C C . ALA A 1 157 ? -14.620 3.023 5.463 1.00 97.38 157 ALA A C 1
ATOM 1248 O O . ALA A 1 157 ? -14.314 4.039 4.841 1.00 97.38 157 ALA A O 1
ATOM 1249 N N . THR A 1 158 ? -14.276 2.838 6.736 1.00 98.25 158 THR A N 1
ATOM 1250 C CA . THR A 1 158 ? -13.418 3.746 7.499 1.00 98.25 158 THR A CA 1
ATOM 1251 C C . THR A 1 158 ? -11.983 3.666 6.963 1.00 98.25 158 THR A C 1
ATOM 1253 O O . THR A 1 158 ? -11.412 2.569 6.928 1.00 98.25 158 THR A O 1
ATOM 1256 N N . PRO A 1 159 ? -11.375 4.793 6.555 1.00 98.25 159 PRO A N 1
ATOM 1257 C CA . PRO A 1 159 ? -10.009 4.812 6.051 1.00 98.25 159 PRO A CA 1
ATOM 1258 C C . PRO A 1 159 ? -8.997 4.635 7.185 1.00 98.25 159 PRO A C 1
ATOM 1260 O O . PRO A 1 159 ? -9.002 5.385 8.166 1.00 98.25 159 PRO A O 1
ATOM 1263 N N . VAL A 1 160 ? -8.081 3.680 7.022 1.00 97.81 160 VAL A N 1
ATOM 1264 C CA . VAL A 1 160 ? -6.984 3.435 7.963 1.00 97.81 160 VAL A CA 1
ATOM 1265 C C . VAL A 1 160 ? -5.654 3.433 7.216 1.00 97.81 160 VAL A C 1
ATOM 1267 O O . VAL A 1 160 ? -5.437 2.611 6.335 1.00 97.81 160 VAL A O 1
ATOM 1270 N N . LEU A 1 161 ? -4.738 4.323 7.593 1.00 96.31 161 LEU A N 1
ATOM 1271 C CA . LEU A 1 161 ? -3.357 4.296 7.115 1.00 96.31 161 LEU A CA 1
ATOM 1272 C C . LEU A 1 161 ? -2.473 3.671 8.195 1.00 96.31 161 LEU A C 1
ATOM 1274 O O . LEU A 1 161 ? -2.242 4.270 9.248 1.00 96.31 161 LEU A O 1
ATOM 1278 N N . TRP A 1 162 ? -1.975 2.466 7.941 1.00 95.94 162 TRP A N 1
ATOM 1279 C CA . TRP A 1 162 ? -1.176 1.712 8.898 1.00 95.94 162 TRP A CA 1
ATOM 1280 C C . TRP A 1 162 ? 0.319 1.758 8.573 1.00 95.94 162 TRP A C 1
ATOM 1282 O O . TRP A 1 162 ? 0.771 1.261 7.543 1.00 95.94 162 TRP A O 1
ATOM 1292 N N . LEU A 1 163 ? 1.097 2.320 9.497 1.00 93.50 163 LEU A N 1
ATOM 1293 C CA . LEU A 1 163 ? 2.551 2.431 9.461 1.00 93.50 163 LEU A CA 1
ATOM 1294 C C . LEU A 1 163 ? 3.167 1.399 10.406 1.00 93.50 163 LEU A C 1
ATOM 1296 O O . LEU A 1 163 ? 3.378 1.658 11.596 1.00 93.50 163 LEU A O 1
ATOM 1300 N N . SER A 1 164 ? 3.457 0.204 9.895 1.00 90.94 164 SER A N 1
ATOM 1301 C CA . SER A 1 164 ? 3.814 -0.929 10.761 1.00 90.94 164 SER A CA 1
ATOM 1302 C C . SER A 1 164 ? 5.176 -0.800 11.452 1.00 90.94 164 SER A C 1
ATOM 1304 O O . SER A 1 164 ? 5.470 -1.580 12.355 1.00 90.94 164 SER A O 1
ATOM 1306 N N . ARG A 1 165 ? 6.015 0.153 11.023 1.00 88.56 165 ARG A N 1
ATOM 1307 C CA . ARG A 1 165 ? 7.338 0.437 11.607 1.00 88.56 165 ARG A CA 1
ATOM 1308 C C . ARG A 1 165 ? 7.372 1.693 12.476 1.00 88.56 165 ARG A C 1
ATOM 1310 O O . ARG A 1 165 ? 8.449 2.113 12.879 1.00 88.56 165 ARG A O 1
ATOM 1317 N N . GLY A 1 166 ? 6.217 2.296 12.741 1.00 85.75 166 GLY A N 1
ATOM 1318 C CA . GLY A 1 166 ? 6.158 3.562 13.454 1.00 85.75 166 GLY A CA 1
ATOM 1319 C C . GLY A 1 166 ? 6.131 3.500 14.958 1.00 85.75 166 GLY A C 1
ATOM 1320 O O . GLY A 1 166 ? 5.935 2.454 15.576 1.00 85.75 166 GLY A O 1
ATOM 1321 N N . ASN A 1 167 ? 6.281 4.684 15.540 1.00 83.44 167 ASN A N 1
ATOM 1322 C CA . ASN A 1 167 ? 6.192 4.886 16.974 1.00 83.44 167 ASN A CA 1
ATOM 1323 C C . ASN A 1 167 ? 4.743 4.675 17.397 1.00 83.44 167 ASN A C 1
ATOM 1325 O O . ASN A 1 167 ? 3.895 5.439 16.963 1.00 83.44 167 ASN A O 1
ATOM 1329 N N . ALA A 1 168 ? 4.506 3.648 18.216 1.00 86.19 168 ALA A N 1
ATOM 1330 C CA . ALA A 1 168 ? 3.284 3.120 18.848 1.00 86.19 168 ALA A CA 1
ATOM 1331 C C . ALA A 1 168 ? 2.083 4.075 19.147 1.00 86.19 168 ALA A C 1
ATOM 1333 O O . ALA A 1 168 ? 1.492 4.008 20.233 1.00 86.19 168 ALA A O 1
ATOM 1334 N N . LYS A 1 169 ? 1.672 4.903 18.184 1.00 91.81 169 LYS A N 1
ATOM 1335 C CA . LYS A 1 169 ? 0.745 6.038 18.278 1.00 91.81 169 LYS A CA 1
ATOM 1336 C C . LYS A 1 169 ? -0.419 5.849 17.309 1.00 91.81 169 LYS A C 1
ATOM 1338 O O . LYS A 1 169 ? -0.248 5.352 16.203 1.00 91.81 169 LYS A O 1
ATOM 1343 N N . THR A 1 170 ? -1.603 6.306 17.693 1.00 93.88 170 THR A N 1
ATOM 1344 C CA . THR A 1 170 ? -2.766 6.368 16.801 1.00 93.88 170 THR A CA 1
ATOM 1345 C C . THR A 1 170 ? -3.253 7.806 16.733 1.00 93.88 170 THR A C 1
ATOM 1347 O O . THR A 1 170 ? -3.364 8.464 17.764 1.00 93.88 170 THR A O 1
ATOM 1350 N N . ILE A 1 171 ? -3.506 8.300 15.525 1.00 93.88 171 ILE A N 1
ATOM 1351 C CA . ILE A 1 171 ? -3.974 9.662 15.264 1.00 93.88 171 ILE A CA 1
ATOM 1352 C C . ILE A 1 171 ? -5.290 9.544 14.504 1.00 93.88 171 ILE A C 1
ATOM 1354 O O . ILE A 1 171 ? -5.344 8.870 13.478 1.00 93.88 171 ILE A O 1
ATOM 1358 N N . LYS A 1 172 ? -6.344 10.185 15.005 1.00 94.50 172 LYS A N 1
ATOM 1359 C CA . LYS A 1 172 ? -7.619 10.318 14.295 1.00 94.50 172 LYS A CA 1
ATOM 1360 C C . LYS A 1 172 ? -7.733 11.746 13.787 1.00 94.50 172 LYS A C 1
ATOM 1362 O O . LYS A 1 172 ? -7.543 12.679 14.561 1.00 94.50 172 LYS A O 1
ATOM 1367 N N . LEU A 1 173 ? -8.000 11.901 12.499 1.00 92.00 173 LEU A N 1
ATOM 1368 C CA . LEU A 1 173 ? -8.178 13.206 11.872 1.00 92.00 173 LEU A CA 1
ATOM 1369 C C . LEU A 1 173 ? -9.665 13.546 11.747 1.00 92.00 173 LEU A C 1
ATOM 1371 O O . LEU A 1 173 ? -10.510 12.653 11.714 1.00 92.00 173 LEU A O 1
ATOM 1375 N N . GLY A 1 174 ? -9.981 14.837 11.614 1.00 87.81 174 GLY A N 1
ATOM 1376 C CA . GLY A 1 174 ? -11.364 15.314 11.472 1.00 87.81 174 GLY A CA 1
ATOM 1377 C C . GLY A 1 174 ? -12.089 14.792 10.225 1.00 87.81 174 GLY A C 1
ATOM 1378 O O . GLY A 1 174 ? -13.309 14.724 10.210 1.00 87.81 174 GLY A O 1
ATOM 1379 N N . ASN A 1 175 ? -11.354 14.348 9.200 1.00 89.44 175 ASN A N 1
ATOM 1380 C CA . ASN A 1 175 ? -11.918 13.727 7.997 1.00 89.44 175 ASN A CA 1
ATOM 1381 C C . ASN A 1 175 ? -12.199 12.215 8.146 1.00 89.44 175 ASN A C 1
ATOM 1383 O O . ASN A 1 175 ? -12.462 11.543 7.150 1.00 89.44 175 ASN A O 1
ATOM 1387 N N . GLY A 1 176 ? -12.080 11.664 9.358 1.00 93.88 176 GLY A N 1
ATOM 1388 C CA . GLY A 1 176 ? -12.316 10.248 9.647 1.00 93.88 176 GLY A CA 1
ATOM 1389 C C . GLY A 1 176 ? -11.131 9.316 9.371 1.00 93.88 176 GLY A C 1
ATOM 1390 O O . GLY A 1 176 ? -11.220 8.133 9.695 1.00 93.88 176 GLY A O 1
ATOM 1391 N N . LEU A 1 177 ? -10.009 9.810 8.825 1.00 96.31 177 LEU A N 1
ATOM 1392 C CA . LEU A 1 177 ? -8.795 9.004 8.658 1.00 96.31 177 LEU A CA 1
ATOM 1393 C C . LEU A 1 177 ? -8.202 8.613 10.011 1.00 96.31 177 LEU A C 1
ATOM 1395 O O . LEU A 1 177 ? -7.920 9.466 10.858 1.00 96.31 177 LEU A O 1
ATOM 1399 N N . ILE A 1 178 ? -7.925 7.320 10.164 1.00 97.19 178 ILE A N 1
ATOM 1400 C CA . ILE A 1 178 ? -7.182 6.777 11.298 1.00 97.19 178 ILE A CA 1
ATOM 1401 C C . ILE A 1 178 ? -5.764 6.445 10.835 1.00 97.19 178 ILE A C 1
ATOM 1403 O O . ILE A 1 178 ? -5.552 5.528 10.047 1.00 97.19 178 ILE A O 1
ATOM 1407 N N . ILE A 1 179 ? -4.771 7.162 11.350 1.00 95.38 179 ILE A N 1
ATOM 1408 C CA . ILE A 1 179 ? -3.360 6.835 11.146 1.00 95.38 179 ILE A CA 1
ATOM 1409 C C . ILE A 1 179 ? -2.903 5.987 12.327 1.00 95.38 179 ILE A C 1
ATOM 1411 O O . ILE A 1 179 ? -2.883 6.448 13.470 1.00 95.38 179 ILE A O 1
ATOM 1415 N N . VAL A 1 180 ? -2.511 4.748 12.057 1.00 95.38 180 VAL A N 1
ATOM 1416 C CA . VAL A 1 180 ? -1.992 3.825 13.068 1.00 95.38 180 VAL A CA 1
ATOM 1417 C C . VAL A 1 180 ? -0.497 3.671 12.863 1.00 95.38 180 VAL A C 1
ATOM 1419 O O . VAL A 1 180 ? -0.061 3.223 11.813 1.00 95.38 180 VAL A O 1
ATOM 1422 N N . GLN A 1 181 ? 0.291 3.989 13.878 1.00 93.88 181 GLN A N 1
ATOM 1423 C CA . GLN A 1 181 ? 1.735 3.809 13.893 1.00 93.88 181 GLN A CA 1
ATOM 1424 C C . GLN A 1 181 ? 2.105 2.713 14.896 1.00 93.88 181 GLN A C 1
ATOM 1426 O O . GLN A 1 181 ? 1.671 2.726 16.051 1.00 93.88 181 GLN A O 1
ATOM 1431 N N . GLY A 1 182 ? 2.901 1.752 14.443 1.00 91.19 182 GLY A N 1
ATOM 1432 C CA . GLY A 1 182 ? 3.360 0.612 15.232 1.00 91.19 182 GLY A CA 1
ATOM 1433 C C . GLY A 1 182 ? 2.826 -0.723 14.729 1.00 91.19 182 GLY A C 1
ATOM 1434 O O . GLY A 1 182 ? 2.108 -0.801 13.737 1.00 91.19 182 GLY A O 1
ATOM 1435 N N . GLY A 1 183 ? 3.213 -1.799 15.410 1.00 90.12 183 GLY A N 1
ATOM 1436 C CA . GLY A 1 183 ? 2.929 -3.162 14.968 1.00 90.12 183 GLY A CA 1
ATOM 1437 C C . GLY A 1 183 ? 1.447 -3.556 14.991 1.00 90.12 183 GLY A C 1
ATOM 1438 O O . GLY A 1 183 ? 0.563 -2.807 15.413 1.00 90.12 183 GLY A O 1
ATOM 1439 N N . ARG A 1 184 ? 1.190 -4.801 14.583 1.00 90.56 184 ARG A N 1
ATOM 1440 C CA . ARG A 1 184 ? -0.143 -5.409 14.425 1.00 90.56 184 ARG A CA 1
ATOM 1441 C C . ARG A 1 184 ? -1.089 -5.169 15.605 1.00 90.56 184 ARG A C 1
ATOM 1443 O O . ARG A 1 184 ? -2.237 -4.796 15.406 1.00 90.56 184 ARG A O 1
ATOM 1450 N N . GLY A 1 185 ? -0.614 -5.323 16.843 1.00 89.81 185 GLY A N 1
ATOM 1451 C CA . GLY A 1 185 ? -1.449 -5.129 18.035 1.00 89.81 185 GLY A CA 1
ATOM 1452 C C . GLY A 1 185 ? -2.025 -3.712 18.171 1.00 89.81 185 GLY A C 1
ATOM 1453 O O . GLY A 1 185 ? -3.128 -3.544 18.690 1.00 89.81 185 GLY A O 1
ATOM 1454 N N . LYS A 1 186 ? -1.321 -2.685 17.671 1.00 92.12 186 LYS A N 1
ATOM 1455 C CA . LYS A 1 186 ? -1.836 -1.307 17.641 1.00 92.12 186 LYS A CA 1
ATOM 1456 C C . LYS A 1 186 ? -2.930 -1.139 16.601 1.00 92.12 186 LYS A C 1
ATOM 1458 O O . LYS A 1 186 ? -3.922 -0.482 16.899 1.00 92.12 186 LYS A O 1
ATOM 1463 N N . LEU A 1 187 ? -2.780 -1.769 15.438 1.00 94.31 187 LEU A N 1
ATOM 1464 C CA . LEU A 1 187 ? -3.828 -1.798 14.423 1.00 94.31 187 LEU A CA 1
ATOM 1465 C C . LEU A 1 187 ? -5.096 -2.455 14.960 1.00 94.31 187 LEU A C 1
ATOM 1467 O O . LEU A 1 187 ? -6.147 -1.825 14.935 1.00 94.31 187 LEU A O 1
ATOM 1471 N N . LEU A 1 188 ? -4.981 -3.663 15.517 1.00 92.94 188 LEU A N 1
ATOM 1472 C CA . LEU A 1 188 ? -6.122 -4.397 16.075 1.00 92.94 188 LEU A CA 1
ATOM 1473 C C . LEU A 1 188 ? -6.841 -3.585 17.159 1.00 92.94 188 LEU A C 1
ATOM 1475 O O . LEU A 1 188 ? -8.065 -3.490 17.163 1.00 92.94 188 LEU A O 1
ATOM 1479 N N . ARG A 1 189 ? -6.082 -2.918 18.038 1.00 92.38 189 ARG A N 1
ATOM 1480 C CA . ARG A 1 189 ? -6.650 -2.015 19.048 1.00 92.38 189 ARG A CA 1
ATOM 1481 C C . ARG A 1 189 ? -7.368 -0.819 18.420 1.00 92.38 189 ARG A C 1
ATOM 1483 O O . ARG A 1 189 ? -8.433 -0.450 18.898 1.00 92.38 189 ARG A O 1
ATOM 1490 N N . ALA A 1 190 ? -6.793 -0.214 17.381 1.00 94.12 190 ALA A N 1
ATOM 1491 C CA . ALA A 1 190 ? -7.356 0.965 16.729 1.00 94.12 190 ALA A CA 1
ATOM 1492 C C . ALA A 1 190 ? -8.677 0.672 16.003 1.00 94.12 190 ALA A C 1
ATOM 1494 O O . ALA A 1 190 ? -9.565 1.523 16.018 1.00 94.12 190 ALA A O 1
ATOM 1495 N N . ILE A 1 191 ? -8.817 -0.521 15.416 1.00 94.38 191 ILE A N 1
ATOM 1496 C CA . ILE A 1 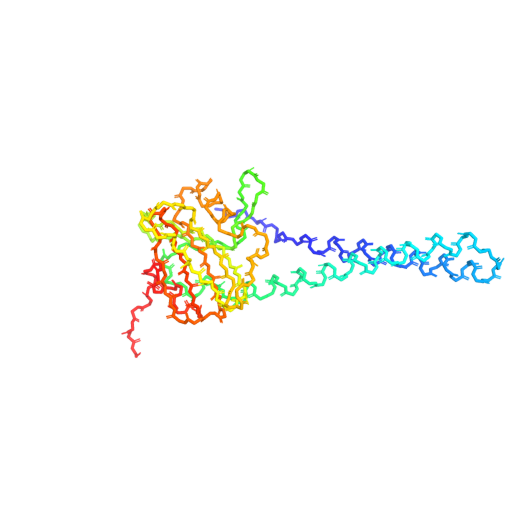191 ? -10.054 -0.956 14.744 1.00 94.38 191 ILE A CA 1
ATOM 1497 C C . ILE A 1 191 ? -11.055 -1.626 15.701 1.00 94.38 191 ILE A C 1
ATOM 1499 O O . ILE A 1 191 ? -12.171 -1.930 15.302 1.00 94.38 191 ILE A O 1
ATOM 1503 N N . GLY A 1 192 ? -10.684 -1.840 16.968 1.00 92.56 192 GLY A N 1
ATOM 1504 C CA . GLY A 1 192 ? -11.547 -2.470 17.974 1.00 92.56 192 GLY A CA 1
ATOM 1505 C C . GLY A 1 192 ? -11.588 -4.001 17.922 1.00 92.56 192 GLY A C 1
ATOM 1506 O O . GLY A 1 192 ? -12.364 -4.604 18.652 1.00 92.56 192 GLY A O 1
ATOM 1507 N N . ALA A 1 193 ? -10.726 -4.640 17.131 1.00 87.38 193 ALA A N 1
ATOM 1508 C CA . ALA A 1 193 ? -10.626 -6.094 16.995 1.00 87.38 193 ALA A CA 1
ATOM 1509 C C . ALA A 1 193 ? -9.802 -6.743 18.126 1.00 87.38 193 ALA A C 1
ATOM 1511 O O . ALA A 1 193 ? -8.939 -7.586 17.871 1.00 87.38 193 ALA A O 1
ATOM 1512 N N . ARG A 1 194 ? -9.983 -6.314 19.385 1.00 77.94 194 ARG A N 1
ATOM 1513 C CA . ARG A 1 194 ? -9.249 -6.922 20.508 1.00 77.94 194 ARG A CA 1
ATOM 1514 C C . ARG A 1 194 ? -9.674 -8.383 20.643 1.00 77.94 194 ARG A C 1
ATOM 1516 O O . ARG A 1 194 ? -10.838 -8.663 20.895 1.00 77.94 194 ARG A O 1
ATOM 1523 N N . TRP A 1 195 ? -8.703 -9.291 20.576 1.00 63.72 195 TRP A N 1
ATOM 1524 C CA . TRP A 1 195 ? -8.806 -10.538 21.322 1.00 63.72 195 TRP A CA 1
ATOM 1525 C C . TRP A 1 195 ? -8.988 -10.163 22.792 1.00 63.72 195 TRP A C 1
ATOM 1527 O O . TRP A 1 195 ? -8.246 -9.312 23.303 1.00 63.72 195 TRP A O 1
ATOM 1537 N N . PHE A 1 196 ? -9.989 -10.740 23.455 1.00 50.69 196 PHE A N 1
ATOM 1538 C CA . PHE A 1 196 ? -10.041 -10.702 24.908 1.00 50.69 196 PHE A CA 1
ATOM 1539 C C . PHE A 1 196 ? -8.670 -11.153 25.421 1.00 50.69 196 PHE A C 1
ATOM 1541 O O . PHE A 1 196 ? -8.188 -12.226 25.065 1.00 50.69 196 PHE A O 1
ATOM 1548 N N . LEU A 1 197 ? -8.021 -10.288 26.201 1.00 42.47 197 LEU A N 1
ATOM 1549 C CA . LEU A 1 197 ? -6.905 -10.665 27.058 1.00 42.47 197 LEU A CA 1
ATOM 1550 C C . LEU A 1 197 ? -7.486 -11.591 28.134 1.00 42.47 197 LEU A C 1
ATOM 1552 O O . LEU A 1 197 ? -7.813 -11.140 29.225 1.00 42.47 197 LEU A O 1
ATOM 1556 N N . PHE A 1 198 ? -7.714 -12.851 27.786 1.00 37.25 198 PHE A N 1
ATOM 1557 C CA . PHE A 1 198 ? -7.588 -13.943 28.734 1.00 37.25 198 PHE A CA 1
ATOM 1558 C C . PHE A 1 198 ? -6.204 -14.539 28.479 1.00 37.25 198 PHE A C 1
ATOM 1560 O O . PHE A 1 198 ? -5.872 -14.797 27.320 1.00 37.25 198 PHE A O 1
ATOM 1567 N N . PHE A 1 199 ? -5.446 -14.702 29.566 1.00 35.75 199 PHE A N 1
ATOM 1568 C CA . PHE A 1 199 ? -4.005 -14.971 29.703 1.00 35.75 199 PHE A CA 1
ATOM 1569 C C . PHE A 1 199 ? -3.144 -13.719 29.896 1.00 35.75 199 PHE A C 1
ATOM 1571 O O . PHE A 1 199 ? -2.846 -13.001 28.915 1.00 35.75 199 PHE A O 1
#

Sequence (199 aa):
MGANHAEFKPWANDLKYGFIILLVGVAALWLAWRNAALPLGVAAVAVTWFGQAKLRRGYYRRRGKRIEVAALRAKDLPSDWHFQAGRRVQTGGDIDFYVESPDKEKKFAIEHKTFESIVVRHTWLGLGETKFEMANGKPLRGDPVGQTLRNARAVGATPVLWLSRGNAKTIKLGNGLIIVQGGRGKLLRAIGARWFLFF

Secondary structure (DSSP, 8-state):
---------HHHHHHHHHHHHHHHHHHHHHHHHHTT-HHHHHHHHHHHHHHHHHHHHHHHHHHHHHHHHHH--GGGS-TTSEEEEEEEETTTEEEEEEEE-TTSS-EEEEEEE-SS-EEEEPPGGG-SPPEEEETTSPBPSS-HHHHHHHHHHHTT-EEEEEETTS-S-EEE-TTS-EEEESSHHHHHHHHT-PPP---

Radius of gyration: 22.03 Å; chains: 1; bounding box: 54×49×65 Å

pLDDT: mean 86.35, std 13.69, range [33.47, 98.25]

Foldseek 3Di:
DDPPPPPDQPLVCLQVVLVVLLVVLVVQCVVCVVVVPVVSNVVSVVSNVSSVVSNVVSVVVVVVLVVLCVQDDCVLFPVLKDKDAFPDFPVGDTQRIWIAHNVRPAIEREDEDAAEDWDFDQDPPNPDDTATAGPVRHHDDDCSPVVQVVRQVSVVHQREYEHQNYDQDWDADPVRYIYGGHGPVSVCVSSVRDDPPPD

Organism: Methylibium petroleiphilum (strain ATCC BAA-1232 / LMG 22953 / PM1) (NCBI:txid420662)